Protein AF-A0A661LF59-F1 (afdb_monomer)

Nearest PDB structures (foldseek):
  1x5z-assembly1_A  TM=8.195E-01  e=8.173E-07  Homo sapiens
  4q6v-assembly1_A  TM=7.530E-01  e=2.837E-06  Salmonella enterica subsp. enterica serovar Typhimurium str. LT2
  4pbx-assembly1_A  TM=5.725E-01  e=3.389E-06  Homo sapiens
  7zlv-assembly1_i  TM=5.498E-01  e=4.634E-04  Escherichia phage T5
  7zn4-assembly1_g  TM=5.636E-01  e=1.196E-03  Escherichia phage T5

pLDDT: mean 83.45, std 16.85, range [33.5, 98.06]

Solvent-accessible surface area (backbone atoms only — not comparable to full-atom values): 18252 Å² total; per-residue (Å²): 138,86,88,82,87,86,81,86,86,82,80,87,78,79,76,80,69,79,78,79,68,78,71,79,78,77,77,75,57,44,36,29,40,74,44,71,25,44,60,74,41,78,77,16,62,67,48,20,58,52,52,35,54,52,36,48,64,55,44,62,73,37,90,59,46,40,69,55,56,65,70,59,50,52,52,53,25,66,77,65,82,51,78,92,61,78,49,67,70,57,47,33,54,55,26,60,77,70,70,30,48,30,40,36,35,31,37,29,34,42,60,88,58,37,37,41,37,39,40,34,31,34,34,33,92,74,74,40,74,78,40,74,51,76,48,74,22,68,44,73,82,42,34,62,56,48,43,55,53,50,34,51,53,48,53,49,52,47,52,71,52,52,83,56,61,70,68,70,64,74,68,75,78,66,39,51,28,43,34,79,73,47,73,47,61,33,34,35,29,38,38,37,39,44,39,84,43,96,65,58,78,65,56,24,35,38,36,28,41,17,77,38,93,92,40,77,68,42,78,78,48,74,40,71,59,62,54,49,73,50,67,85,44,61,67,67,39,58,37,24,36,35,35,23,25,24,34,90,85,68,51,63,26,57,68,24,75,77,45,79,45,49,23,37,92,54,77,57,72,63,45,78,74,47,77,45,84,53,94,97,45,69,53,73,43,67,44,62,46,61,83,72,74,85,62,93,54,82,82,86,78,85,89,88,85,88,82,82,89,130

Secondary structure (DSSP, 8-state):
---------------------------PPEEEEEPPPEE-SGGGTTHHHHHHHHHHHHHTT-TTEEE--HHHHHHHHHHTT----S-HHHHHHHHHHTT-SEEEEEEEEEETTEEEEEEEEEETTTTEEEEEEEEEEEHHHHHHHHHHHHHHHHHHHHHHHSS-----------PPPPEEEEEEE-SSEEEEEEE--SSSPPSEEEEEEESSSS---EEEEEESSSEEEEESPPTT-EEEEEEEEE-TT-PBPPPPPPEEEE----PPPPEEEEEEEETTEEEEEEE-SSSS---SS-------------

Radius of gyration: 36.1 Å; Cα contacts (8 Å, |Δi|>4): 528; chains: 1; bounding box: 77×116×84 Å

Structure (mmCIF, N/CA/C/O backbone):
data_AF-A0A661LF59-F1
#
_entry.id   AF-A0A661LF59-F1
#
loop_
_atom_site.group_PDB
_atom_site.id
_atom_site.type_symbol
_atom_site.label_atom_id
_atom_site.label_alt_id
_atom_site.label_comp_id
_atom_site.label_asym_id
_atom_site.label_entity_id
_atom_site.label_seq_id
_atom_site.pdbx_PDB_ins_code
_atom_site.Cartn_x
_atom_site.Cartn_y
_atom_site.Cartn_z
_atom_site.occupancy
_atom_site.B_iso_or_equiv
_atom_site.auth_seq_id
_atom_site.auth_comp_id
_atom_site.auth_asym_id
_atom_site.auth_atom_id
_atom_site.pdbx_PDB_model_num
ATOM 1 N N . MET A 1 1 ? -3.470 94.747 -0.785 1.00 42.41 1 MET A N 1
ATOM 2 C CA . MET A 1 1 ? -4.948 94.787 -0.692 1.00 42.41 1 MET A CA 1
ATOM 3 C C . MET A 1 1 ? -5.528 94.139 -1.946 1.00 42.41 1 MET A C 1
ATOM 5 O O . MET A 1 1 ? -4.993 94.389 -3.015 1.00 42.41 1 MET A O 1
ATOM 9 N N . LYS A 1 2 ? -6.595 93.342 -1.785 1.00 40.50 2 LYS A N 1
ATOM 10 C CA . LYS A 1 2 ? -7.317 92.481 -2.755 1.00 40.50 2 LYS A CA 1
ATOM 11 C C . LYS A 1 2 ? -6.853 91.022 -2.901 1.00 40.50 2 LYS A C 1
ATOM 13 O O . LYS A 1 2 ? -6.024 90.649 -3.718 1.00 40.50 2 LYS A O 1
ATOM 18 N N . ILE A 1 3 ? -7.533 90.236 -2.073 1.00 44.03 3 ILE A N 1
ATOM 19 C CA . ILE A 1 3 ? -7.881 88.817 -2.148 1.00 44.03 3 ILE A CA 1
ATOM 20 C C . ILE A 1 3 ? -8.514 88.466 -3.505 1.00 44.03 3 ILE A C 1
ATOM 22 O O . ILE A 1 3 ? -9.387 89.197 -3.973 1.00 44.03 3 ILE A O 1
ATOM 26 N N . LYS A 1 4 ? -8.178 87.291 -4.051 1.00 47.66 4 LYS A N 1
ATOM 27 C CA . LYS A 1 4 ? -9.144 86.413 -4.732 1.00 47.66 4 LYS A CA 1
ATOM 28 C C . LYS A 1 4 ? -8.830 84.953 -4.402 1.00 47.66 4 LYS A C 1
ATOM 30 O O . LYS A 1 4 ? -7.843 84.391 -4.858 1.00 47.66 4 LYS A O 1
ATOM 35 N N . SER A 1 5 ? -9.696 84.383 -3.572 1.00 48.97 5 SER A N 1
ATOM 36 C CA . SER A 1 5 ? -9.916 82.950 -3.400 1.00 48.97 5 SER A CA 1
ATOM 37 C C . SER A 1 5 ? -10.481 82.329 -4.677 1.00 48.97 5 SER A C 1
ATOM 39 O O . SER A 1 5 ? -11.258 83.000 -5.353 1.00 48.97 5 SER A O 1
ATOM 41 N N . ILE A 1 6 ? -10.207 81.045 -4.918 1.00 51.66 6 ILE A N 1
ATOM 42 C CA . ILE A 1 6 ? -11.177 80.026 -5.371 1.00 51.66 6 ILE A CA 1
ATOM 43 C C . ILE A 1 6 ? -10.564 78.629 -5.122 1.00 51.66 6 ILE A C 1
ATOM 45 O O . ILE A 1 6 ? -9.339 78.511 -5.078 1.00 51.66 6 ILE A O 1
ATOM 49 N N . PRO A 1 7 ? -11.393 77.602 -4.860 1.00 51.47 7 PRO A N 1
ATOM 50 C CA . PRO A 1 7 ? -11.090 76.554 -3.897 1.00 51.47 7 PRO A CA 1
ATOM 51 C C . PRO A 1 7 ? -10.989 75.134 -4.493 1.00 51.47 7 PRO A C 1
ATOM 53 O O . PRO A 1 7 ? -11.414 74.878 -5.609 1.00 51.47 7 PRO A O 1
ATOM 56 N N . TYR A 1 8 ? -10.439 74.233 -3.673 1.00 43.19 8 TYR A N 1
ATOM 57 C CA . TYR A 1 8 ? -10.837 72.839 -3.425 1.00 43.19 8 TYR A CA 1
ATOM 58 C C . TYR A 1 8 ? -11.192 71.861 -4.573 1.00 43.19 8 TYR A C 1
ATOM 60 O O . TYR A 1 8 ? -12.097 72.069 -5.369 1.00 43.19 8 TYR A O 1
ATOM 68 N N . PHE A 1 9 ? -10.594 70.668 -4.426 1.00 49.00 9 PHE A N 1
ATOM 69 C CA . PHE A 1 9 ? -11.060 69.344 -4.867 1.00 49.00 9 PHE A CA 1
ATOM 70 C C . PHE A 1 9 ? -10.933 69.010 -6.358 1.00 49.00 9 PHE A C 1
ATOM 72 O O . PHE A 1 9 ? -11.862 69.185 -7.134 1.00 49.00 9 PHE A O 1
ATOM 79 N N . PHE A 1 10 ? -9.861 68.292 -6.701 1.00 41.91 10 PHE A N 1
ATOM 80 C CA . PHE A 1 10 ? -10.041 67.081 -7.498 1.00 41.91 10 PHE A CA 1
ATOM 81 C C . PHE A 1 10 ? -9.376 65.907 -6.790 1.00 41.91 10 PHE A C 1
ATOM 83 O O . PHE A 1 10 ? -8.184 65.903 -6.489 1.00 41.91 10 PHE A O 1
ATOM 90 N N . TRP A 1 11 ? -10.233 64.958 -6.437 1.00 44.31 11 TRP A N 1
ATOM 91 C CA . TRP A 1 11 ? -9.930 63.717 -5.758 1.00 44.31 11 TRP A CA 1
ATOM 92 C C . TRP A 1 11 ? -8.841 62.921 -6.473 1.00 44.31 11 TRP A C 1
ATOM 94 O O . TRP A 1 11 ? -8.845 62.762 -7.694 1.00 44.31 11 TRP A O 1
ATOM 104 N N . ALA A 1 12 ? -7.958 62.358 -5.657 1.00 48.72 12 ALA A N 1
ATOM 105 C CA . ALA A 1 12 ? -7.054 61.298 -6.032 1.00 48.72 12 ALA A CA 1
ATOM 106 C C . ALA A 1 12 ? -7.838 60.108 -6.605 1.00 48.72 12 ALA A C 1
ATOM 108 O O . ALA A 1 12 ? -8.647 59.495 -5.913 1.00 48.72 12 ALA A O 1
ATOM 109 N N . LEU A 1 13 ? -7.527 59.726 -7.840 1.00 48.47 13 LEU A N 1
ATOM 110 C CA . LEU A 1 13 ? -7.679 58.344 -8.277 1.00 48.47 13 LEU A CA 1
ATOM 111 C C . LEU A 1 13 ? -6.323 57.876 -8.801 1.00 48.47 13 LEU A C 1
ATOM 113 O O . LEU A 1 13 ? -6.082 57.747 -9.998 1.00 48.47 13 LEU A O 1
ATOM 117 N N . LEU A 1 14 ? -5.396 57.674 -7.864 1.00 46.16 14 LEU A N 1
ATOM 118 C CA . LEU A 1 14 ? -4.182 56.925 -8.140 1.00 46.16 14 LEU A CA 1
ATOM 119 C C . LEU A 1 14 ? -4.620 55.465 -8.299 1.00 46.16 14 LEU A C 1
ATOM 121 O O . LEU A 1 14 ? -4.776 54.739 -7.318 1.00 46.16 14 LEU A O 1
ATOM 125 N N . CYS A 1 15 ? -4.900 55.055 -9.536 1.00 42.47 15 CYS A N 1
ATOM 126 C CA . CYS A 1 15 ? -5.034 53.649 -9.883 1.00 42.47 15 CYS A CA 1
ATOM 127 C C . CYS A 1 15 ? -3.730 52.952 -9.493 1.00 42.47 15 CYS A C 1
ATOM 129 O O . CYS A 1 15 ? -2.738 53.004 -10.220 1.00 42.47 15 CYS A O 1
ATOM 131 N N . ILE A 1 16 ? -3.732 52.295 -8.335 1.00 46.50 16 ILE A N 1
ATOM 132 C CA . ILE A 1 16 ? -2.750 51.275 -7.992 1.00 46.50 16 ILE A CA 1
ATOM 133 C C . ILE A 1 16 ? -3.028 50.125 -8.955 1.00 46.50 16 ILE A C 1
ATOM 135 O O . ILE A 1 16 ? -3.814 49.226 -8.669 1.00 46.50 16 ILE A O 1
ATOM 139 N N . ILE A 1 17 ? -2.428 50.182 -10.141 1.00 47.66 17 ILE A N 1
ATOM 140 C CA . ILE A 1 17 ? -2.247 48.992 -10.959 1.00 47.66 17 ILE A CA 1
ATOM 141 C C . ILE A 1 17 ? -1.253 48.152 -10.158 1.00 47.66 17 ILE A C 1
ATOM 143 O O . ILE A 1 17 ? -0.109 48.588 -9.994 1.00 47.66 17 ILE A O 1
ATOM 147 N N . PRO A 1 18 ? -1.626 46.981 -9.615 1.00 43.50 18 PRO A N 1
ATOM 148 C CA . PRO A 1 18 ? -0.609 46.083 -9.123 1.00 43.50 18 PRO A CA 1
ATOM 149 C C . PRO A 1 18 ? 0.189 45.684 -10.360 1.00 43.50 18 PRO A C 1
ATOM 151 O O . PRO A 1 18 ? -0.320 44.994 -11.244 1.00 43.50 18 PRO A O 1
ATOM 154 N N . ALA A 1 19 ? 1.424 46.176 -10.453 1.00 45.62 19 ALA A N 1
ATOM 155 C CA . ALA A 1 19 ? 2.397 45.646 -11.381 1.00 45.62 19 ALA A CA 1
ATOM 156 C C . ALA A 1 19 ? 2.505 44.149 -11.074 1.00 45.62 19 ALA A C 1
ATOM 158 O O . ALA A 1 19 ? 3.161 43.731 -10.118 1.00 45.62 19 ALA A O 1
ATOM 159 N N . LEU A 1 20 ? 1.793 43.343 -11.864 1.00 48.75 20 LEU A N 1
ATOM 160 C CA . LEU A 1 20 ? 2.029 41.923 -12.044 1.00 48.75 20 LEU A CA 1
ATOM 161 C C . LEU A 1 20 ? 3.426 41.813 -12.652 1.00 48.75 20 LEU A C 1
ATOM 163 O O . LEU A 1 20 ? 3.586 41.592 -13.847 1.00 48.75 20 LEU A O 1
ATOM 167 N N . TYR A 1 21 ? 4.454 42.009 -11.829 1.00 45.31 21 TYR A N 1
ATOM 168 C CA . TYR A 1 21 ? 5.768 41.488 -12.133 1.00 45.31 21 TYR A CA 1
ATOM 169 C C . TYR A 1 21 ? 5.561 39.984 -12.308 1.00 45.31 21 TYR A C 1
ATOM 171 O O . TYR A 1 21 ? 5.139 39.325 -11.346 1.00 45.31 21 TYR A O 1
ATOM 179 N N . PRO A 1 22 ? 5.790 39.409 -13.500 1.00 47.22 22 PRO A N 1
ATOM 180 C CA . PRO A 1 22 ? 5.846 37.968 -13.593 1.00 47.22 22 PRO A CA 1
ATOM 181 C C . PRO A 1 22 ? 6.984 37.548 -12.665 1.00 47.22 22 PRO A C 1
ATOM 183 O O . PRO A 1 22 ? 8.149 37.860 -12.914 1.00 47.22 22 PRO A O 1
ATOM 186 N N . ARG A 1 23 ? 6.647 36.882 -11.551 1.00 36.56 23 ARG A N 1
ATOM 187 C CA . ARG A 1 23 ? 7.646 36.155 -10.764 1.00 36.56 23 ARG A CA 1
ATOM 188 C C . ARG A 1 23 ? 8.437 35.321 -11.770 1.00 36.56 23 ARG A C 1
ATOM 190 O O . ARG A 1 23 ? 7.788 34.624 -12.557 1.00 36.56 23 ARG A O 1
ATOM 197 N N . PRO A 1 24 ? 9.779 35.382 -11.783 1.00 37.62 24 PRO A N 1
ATOM 198 C CA . PRO A 1 24 ? 10.551 34.549 -12.684 1.00 37.62 24 PRO A CA 1
ATOM 199 C C . PRO A 1 24 ? 10.111 33.111 -12.434 1.00 37.62 24 PRO A C 1
ATOM 201 O O . PRO A 1 24 ? 10.213 32.608 -11.313 1.00 37.62 24 PRO A O 1
ATOM 204 N N . ALA A 1 25 ? 9.524 32.482 -13.452 1.00 41.16 25 ALA A N 1
ATOM 205 C CA . ALA A 1 25 ? 9.185 31.078 -13.391 1.00 41.16 25 ALA A CA 1
ATOM 206 C C . ALA A 1 25 ? 10.508 30.347 -13.174 1.00 41.16 25 ALA A C 1
ATOM 208 O O . ALA A 1 25 ? 11.309 30.237 -14.098 1.00 41.16 25 ALA A O 1
ATOM 209 N N . HIS A 1 26 ? 10.786 29.915 -11.943 1.00 43.84 26 HIS A N 1
ATOM 210 C CA . HIS A 1 26 ? 11.897 29.015 -11.699 1.00 43.84 26 HIS A CA 1
ATOM 211 C C . HIS A 1 26 ? 11.631 27.774 -12.544 1.00 43.84 26 HIS A C 1
ATOM 213 O O . HIS A 1 26 ? 10.721 26.990 -12.265 1.00 43.84 26 HIS A O 1
ATOM 219 N N . THR A 1 27 ? 12.379 27.644 -13.636 1.00 54.72 27 THR A N 1
ATOM 220 C CA . THR A 1 27 ? 12.394 26.448 -14.461 1.00 54.72 27 THR A CA 1
ATOM 221 C C . THR A 1 27 ? 12.964 25.345 -13.591 1.00 54.72 27 THR A C 1
ATOM 223 O O . THR A 1 27 ? 14.174 25.247 -13.421 1.00 54.72 27 THR A O 1
ATOM 226 N N . TYR A 1 28 ? 12.084 24.568 -12.966 1.00 63.84 28 TYR A N 1
ATOM 227 C CA . TYR A 1 28 ? 12.481 23.413 -12.178 1.00 63.84 28 TYR A CA 1
ATOM 228 C C . TYR A 1 28 ? 13.278 22.459 -13.076 1.00 63.84 28 TYR A C 1
ATOM 230 O O . TYR A 1 28 ? 12.758 21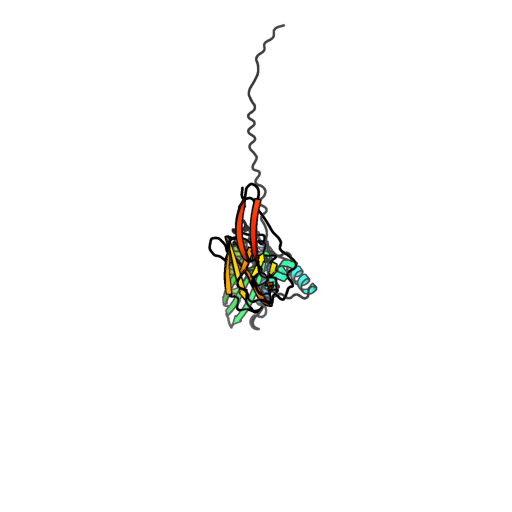.949 -14.074 1.00 63.84 28 TYR A O 1
ATOM 238 N N . THR A 1 29 ? 14.542 22.247 -12.728 1.00 77.94 29 THR A N 1
ATOM 239 C CA . THR A 1 29 ? 15.434 21.275 -13.355 1.00 77.94 29 THR A CA 1
ATOM 240 C C . THR A 1 29 ? 15.401 19.998 -12.526 1.00 77.94 29 THR A C 1
ATOM 242 O O . THR A 1 29 ? 15.627 20.032 -11.319 1.00 77.94 29 THR A O 1
ATOM 245 N N . ALA A 1 30 ? 15.080 18.861 -13.147 1.00 83.12 30 ALA A N 1
ATOM 246 C CA . ALA A 1 30 ? 15.103 17.589 -12.423 1.00 83.12 30 ALA A CA 1
ATOM 247 C C . ALA A 1 30 ? 16.516 17.016 -12.380 1.00 83.12 30 ALA A C 1
ATOM 249 O O . ALA A 1 30 ? 17.142 16.869 -13.433 1.00 83.12 30 ALA A O 1
ATOM 250 N N . LYS A 1 31 ? 16.959 16.614 -11.188 1.00 91.00 31 LYS A N 1
ATOM 251 C CA . LYS A 1 31 ? 18.222 15.907 -10.961 1.00 91.00 31 LYS A CA 1
ATOM 252 C C . LYS A 1 31 ? 18.093 14.445 -11.355 1.00 91.00 31 LYS A C 1
ATOM 254 O O . LYS A 1 31 ? 17.288 13.704 -10.785 1.00 91.00 31 LYS A O 1
ATOM 259 N N . ILE A 1 32 ? 18.871 14.016 -12.341 1.00 93.19 32 ILE A N 1
ATOM 260 C CA . ILE A 1 32 ? 18.738 12.696 -12.959 1.00 93.19 32 ILE A CA 1
ATOM 261 C C . ILE A 1 32 ? 20.088 12.010 -13.055 1.00 93.19 32 ILE A C 1
ATOM 263 O O . ILE A 1 32 ? 21.040 12.593 -13.555 1.00 93.19 32 ILE A O 1
ATOM 267 N N . ALA A 1 33 ? 20.150 10.732 -12.692 1.00 95.69 33 ALA A N 1
ATOM 268 C CA . ALA A 1 33 ? 21.291 9.884 -13.030 1.00 95.69 33 ALA A CA 1
ATOM 269 C C . ALA A 1 33 ? 20.922 8.851 -14.101 1.00 95.69 33 ALA A C 1
ATOM 271 O O . ALA A 1 33 ? 19.782 8.385 -14.180 1.00 95.69 33 ALA A O 1
ATOM 272 N N . VAL A 1 34 ? 21.905 8.463 -14.912 1.00 96.44 34 VAL A N 1
ATOM 273 C CA . VAL A 1 34 ? 21.793 7.347 -15.858 1.00 96.44 34 VAL A CA 1
ATOM 274 C C . VAL A 1 34 ? 22.734 6.250 -15.389 1.00 96.44 34 VAL A C 1
ATOM 276 O O . VAL A 1 34 ? 23.947 6.443 -15.361 1.00 96.44 34 VAL A O 1
ATOM 279 N N . PHE A 1 35 ? 22.174 5.105 -15.018 1.00 96.25 35 PHE A N 1
ATOM 280 C CA . PHE A 1 35 ? 22.958 3.942 -14.628 1.00 96.25 35 PHE A CA 1
ATOM 281 C C . PHE A 1 35 ? 23.608 3.276 -15.845 1.00 96.25 35 PHE A C 1
ATOM 283 O O . PHE A 1 35 ? 23.163 3.415 -16.992 1.00 96.25 35 PHE A O 1
ATOM 290 N N . ASN A 1 36 ? 24.669 2.519 -15.587 1.00 94.81 36 ASN A N 1
ATOM 291 C CA . ASN A 1 36 ? 25.273 1.655 -16.582 1.00 94.81 36 ASN A CA 1
ATOM 292 C C . ASN A 1 36 ? 24.256 0.594 -17.024 1.00 94.81 36 ASN A C 1
ATOM 294 O O . ASN A 1 36 ? 23.659 -0.087 -16.189 1.00 94.81 36 ASN A O 1
ATOM 298 N N . PHE A 1 37 ? 24.041 0.459 -18.333 1.00 95.50 37 PHE A N 1
ATOM 299 C CA . PHE A 1 37 ? 23.098 -0.526 -18.850 1.00 95.50 37 PHE A CA 1
ATOM 300 C C . PHE A 1 37 ? 23.656 -1.934 -18.625 1.00 95.50 37 PHE A C 1
ATOM 302 O O . PHE A 1 37 ? 24.725 -2.279 -19.132 1.00 95.50 37 PHE A O 1
ATOM 309 N N . ASN A 1 38 ? 22.924 -2.755 -17.868 1.00 94.94 38 ASN A N 1
ATOM 310 C CA . ASN A 1 38 ? 23.354 -4.105 -17.526 1.00 94.94 38 ASN A CA 1
ATOM 311 C C . ASN A 1 38 ? 23.399 -4.985 -18.783 1.00 94.94 38 ASN A C 1
ATOM 313 O O . ASN A 1 38 ? 22.417 -5.107 -19.519 1.00 94.94 38 ASN A O 1
ATOM 317 N N . VAL A 1 39 ? 24.539 -5.626 -19.005 1.00 95.94 39 VAL A N 1
ATOM 318 C CA . VAL A 1 39 ? 24.761 -6.551 -20.117 1.00 95.94 39 VAL A CA 1
ATOM 319 C C . VAL A 1 39 ? 24.188 -7.920 -19.745 1.00 95.94 39 VAL A C 1
ATOM 321 O O . VAL A 1 39 ? 24.548 -8.468 -18.708 1.00 95.94 39 VAL A O 1
ATOM 324 N N . LEU A 1 40 ? 23.289 -8.464 -20.570 1.00 94.00 40 LEU A N 1
ATOM 325 C CA . LEU A 1 40 ? 22.636 -9.757 -20.308 1.00 94.00 40 LEU A CA 1
ATOM 326 C C . LEU A 1 40 ? 23.349 -10.950 -20.959 1.00 94.00 40 LEU A C 1
ATOM 328 O O . LEU A 1 40 ? 23.085 -12.085 -20.577 1.00 94.00 40 LEU A O 1
ATOM 332 N N . ASN A 1 41 ? 24.216 -10.718 -21.947 1.00 94.88 41 ASN A N 1
ATOM 333 C CA . ASN A 1 41 ? 24.988 -11.766 -22.614 1.00 94.88 41 ASN A CA 1
ATOM 334 C C . ASN A 1 41 ? 26.352 -11.258 -23.103 1.00 94.88 41 ASN A C 1
ATOM 336 O O . ASN A 1 41 ? 26.542 -10.059 -23.301 1.00 94.88 41 ASN A O 1
ATOM 340 N N . LEU A 1 42 ? 27.302 -12.177 -23.303 1.00 93.56 42 LEU A N 1
ATOM 341 C CA . LEU A 1 42 ? 28.693 -11.852 -23.649 1.00 93.56 42 LEU A CA 1
ATOM 342 C C . LEU A 1 42 ? 28.816 -11.024 -24.935 1.00 93.56 42 LEU A C 1
ATOM 344 O O . LEU A 1 42 ? 29.620 -10.096 -24.980 1.00 93.56 42 LEU A O 1
ATOM 348 N N . ASP A 1 43 ? 27.959 -11.279 -25.924 1.00 93.56 43 ASP A N 1
ATOM 349 C CA . ASP A 1 43 ? 27.952 -10.558 -27.204 1.00 93.56 43 ASP A CA 1
ATOM 350 C C . ASP A 1 43 ? 27.590 -9.074 -27.055 1.00 93.56 43 ASP A C 1
ATOM 352 O O . ASP A 1 43 ? 27.932 -8.251 -27.903 1.00 93.56 43 ASP A O 1
ATOM 356 N N . ALA A 1 44 ? 26.899 -8.710 -25.971 1.00 94.19 44 ALA A N 1
ATOM 357 C CA . ALA A 1 44 ? 26.560 -7.330 -25.648 1.00 94.19 44 ALA A CA 1
ATOM 358 C C . ALA A 1 44 ? 27.627 -6.623 -24.786 1.00 94.19 44 ALA A C 1
ATOM 360 O O . ALA A 1 44 ? 27.401 -5.498 -24.323 1.00 94.19 44 ALA A O 1
ATOM 361 N N . ARG A 1 45 ? 28.801 -7.233 -24.566 1.00 93.56 45 ARG A N 1
ATOM 362 C CA . ARG A 1 45 ? 29.922 -6.590 -23.864 1.00 93.56 45 ARG A CA 1
ATOM 363 C C . ARG A 1 45 ? 30.327 -5.298 -24.588 1.00 93.56 45 ARG A C 1
ATOM 365 O O . ARG A 1 45 ? 30.330 -5.222 -25.809 1.00 93.56 45 ARG A O 1
ATOM 372 N N . GLY A 1 46 ? 30.615 -4.248 -23.822 1.00 91.44 46 GLY A N 1
ATOM 373 C CA . GLY A 1 46 ? 30.918 -2.911 -24.351 1.00 91.44 46 GLY A CA 1
ATOM 374 C C . GLY A 1 46 ? 29.679 -2.077 -24.703 1.00 91.44 46 GLY A C 1
ATOM 375 O O . GLY A 1 46 ? 29.673 -0.873 -24.445 1.00 91.44 46 GLY A O 1
ATOM 376 N N . TYR A 1 47 ? 28.585 -2.693 -25.168 1.00 94.81 47 TYR A N 1
ATOM 377 C CA . TYR A 1 47 ? 27.365 -1.955 -25.519 1.00 94.81 47 TYR A CA 1
ATOM 378 C C . TYR A 1 47 ? 26.720 -1.251 -24.329 1.00 94.81 47 TYR A C 1
ATOM 380 O O . TYR A 1 47 ? 26.198 -0.155 -24.511 1.00 94.81 47 TYR A O 1
ATOM 388 N N . GLY A 1 48 ? 26.785 -1.826 -23.123 1.00 94.38 48 GLY A N 1
ATOM 389 C CA . GLY A 1 48 ? 26.255 -1.185 -21.913 1.00 94.38 48 GLY A CA 1
ATOM 390 C C . GLY A 1 48 ? 26.825 0.224 -21.712 1.00 94.38 48 GLY A C 1
ATOM 391 O O . GLY A 1 48 ? 26.078 1.201 -21.668 1.00 94.38 48 GLY A O 1
ATOM 392 N N . ALA A 1 49 ? 28.156 0.345 -21.733 1.00 93.75 49 ALA A N 1
ATOM 393 C CA . ALA A 1 49 ? 28.846 1.625 -21.595 1.00 93.75 49 ALA A CA 1
ATOM 394 C C . ALA A 1 49 ? 28.580 2.562 -22.785 1.00 93.75 49 ALA A C 1
ATOM 396 O O . ALA A 1 49 ? 28.321 3.750 -22.582 1.00 93.75 49 ALA A O 1
ATOM 397 N N . THR A 1 50 ? 28.597 2.036 -24.015 1.00 95.38 50 THR A N 1
ATOM 398 C CA . THR A 1 50 ? 28.307 2.811 -25.232 1.00 95.38 50 THR A CA 1
ATOM 399 C C . THR A 1 50 ? 26.908 3.418 -25.191 1.00 95.38 50 THR A C 1
ATOM 401 O O . THR A 1 50 ? 26.747 4.610 -25.462 1.00 95.38 50 THR A O 1
ATOM 404 N N . ILE A 1 51 ? 25.897 2.632 -24.812 1.00 96.56 51 ILE A N 1
ATOM 405 C CA . ILE A 1 51 ? 24.506 3.079 -24.692 1.00 96.56 51 ILE A CA 1
ATOM 406 C C . ILE A 1 51 ? 24.385 4.126 -23.591 1.00 96.56 51 ILE A C 1
ATOM 408 O O . ILE A 1 51 ? 23.851 5.200 -23.857 1.00 96.56 51 ILE A O 1
ATOM 412 N N . THR A 1 52 ? 24.916 3.856 -22.394 1.00 95.88 52 THR A N 1
ATOM 413 C CA . THR A 1 52 ? 24.873 4.795 -21.265 1.00 95.88 52 THR A CA 1
ATOM 414 C C . THR A 1 52 ? 25.504 6.137 -21.626 1.00 95.88 52 THR A C 1
ATOM 416 O O . THR A 1 52 ? 24.857 7.170 -21.477 1.00 95.88 52 THR A O 1
ATOM 419 N N . ASN A 1 53 ? 26.723 6.142 -22.171 1.00 95.25 53 ASN A N 1
ATOM 420 C CA . ASN A 1 53 ? 27.429 7.374 -22.535 1.00 95.25 53 ASN A CA 1
ATOM 421 C C . ASN A 1 53 ? 26.709 8.141 -23.647 1.00 95.25 53 ASN A C 1
ATOM 423 O O . ASN A 1 53 ? 26.522 9.353 -23.561 1.00 95.25 53 ASN A O 1
ATOM 427 N N . THR A 1 54 ? 26.259 7.433 -24.683 1.00 95.88 54 THR A N 1
ATOM 428 C CA . THR A 1 54 ? 25.525 8.052 -25.793 1.00 95.88 54 THR A CA 1
ATOM 429 C C . THR A 1 54 ? 24.206 8.653 -25.311 1.00 95.88 54 THR A C 1
ATOM 431 O O . THR A 1 54 ? 23.832 9.749 -25.729 1.00 95.88 54 THR A O 1
ATOM 434 N N . LEU A 1 55 ? 23.509 7.961 -24.408 1.00 95.81 55 LEU A N 1
ATOM 435 C CA . LEU A 1 55 ? 22.256 8.426 -23.833 1.00 95.81 55 LEU A CA 1
ATOM 436 C C . LEU A 1 55 ? 22.466 9.659 -22.947 1.00 95.81 55 LEU A C 1
ATOM 438 O O . LEU A 1 55 ? 21.737 10.634 -23.116 1.00 95.81 55 LEU A O 1
ATOM 442 N N . ILE A 1 56 ? 23.482 9.653 -22.076 1.00 94.62 56 ILE A N 1
ATOM 443 C CA . ILE A 1 56 ? 23.885 10.819 -21.272 1.00 94.62 56 ILE A CA 1
ATOM 444 C C . ILE A 1 56 ? 24.141 12.023 -22.184 1.00 94.62 56 ILE A C 1
ATOM 446 O O . ILE A 1 56 ? 23.527 13.070 -21.990 1.00 94.62 56 ILE A O 1
ATOM 450 N N . ASN A 1 57 ? 24.942 11.850 -23.240 1.00 94.50 57 ASN A N 1
ATOM 451 C CA . ASN A 1 57 ? 25.275 12.921 -24.184 1.00 94.50 57 ASN A CA 1
ATOM 452 C C . ASN A 1 57 ? 24.041 13.518 -24.881 1.00 94.50 57 ASN A C 1
ATOM 454 O O . ASN A 1 57 ? 24.018 14.708 -25.199 1.00 94.50 57 ASN A O 1
ATOM 458 N N . PHE A 1 58 ? 23.012 12.713 -25.163 1.00 94.56 58 PHE A N 1
ATOM 459 C CA . PHE A 1 58 ? 21.765 13.226 -25.732 1.00 94.56 58 PHE A CA 1
ATOM 460 C C . PHE A 1 58 ? 20.858 13.882 -24.687 1.00 94.56 58 PHE A C 1
ATOM 462 O O . PHE A 1 58 ? 20.207 14.878 -25.001 1.00 94.56 58 PHE A O 1
ATOM 469 N N . LEU A 1 59 ? 20.804 13.350 -23.465 1.00 92.12 59 LEU A N 1
ATOM 470 C CA . LEU A 1 59 ? 19.974 13.898 -22.390 1.00 92.12 59 LEU A CA 1
ATOM 471 C C . LEU A 1 59 ? 20.522 15.229 -21.860 1.00 92.12 59 LEU A C 1
ATOM 473 O O . LEU A 1 59 ? 19.731 16.142 -21.650 1.00 92.12 59 LEU A O 1
ATOM 477 N N . GLN A 1 60 ? 21.847 15.383 -21.755 1.00 90.88 60 GLN A N 1
ATOM 478 C CA . GLN A 1 60 ? 22.517 16.628 -21.340 1.00 90.88 60 GLN A CA 1
ATOM 479 C C . GLN A 1 60 ? 22.183 17.830 -22.233 1.00 90.88 60 GLN A C 1
ATOM 481 O O . GLN A 1 60 ? 22.205 18.968 -21.782 1.00 90.88 60 GLN A O 1
ATOM 486 N N . LYS A 1 61 ? 21.816 17.596 -23.499 1.00 88.81 61 LYS A N 1
ATOM 487 C CA . LYS A 1 61 ? 21.382 18.659 -24.422 1.00 88.81 61 LYS A CA 1
ATOM 488 C C . LYS A 1 61 ? 19.973 19.186 -24.121 1.00 88.81 61 LYS A C 1
ATOM 490 O O . LYS A 1 61 ? 19.510 20.109 -24.784 1.00 88.81 61 LYS A O 1
ATOM 495 N N . THR A 1 62 ? 19.259 18.587 -23.167 1.00 82.75 62 THR A N 1
ATOM 496 C CA . THR A 1 62 ? 17.905 18.990 -22.781 1.00 82.75 62 THR A CA 1
ATOM 497 C C . THR A 1 62 ? 17.971 19.938 -21.581 1.00 82.75 62 THR A C 1
ATOM 499 O O . THR A 1 62 ? 18.207 19.493 -20.467 1.00 82.75 62 THR A O 1
ATOM 502 N N . SER A 1 63 ? 17.670 21.224 -21.783 1.00 69.44 63 SER A N 1
ATOM 503 C CA . SER A 1 63 ? 17.772 22.286 -20.758 1.00 69.44 63 SER A CA 1
ATOM 504 C C . SER A 1 63 ? 16.945 22.080 -19.480 1.00 69.44 63 SER A C 1
ATOM 506 O O . SER A 1 63 ? 17.195 22.732 -18.475 1.00 69.44 63 SER A O 1
ATOM 508 N N . SER A 1 64 ? 15.952 21.187 -19.495 1.00 76.81 64 SER A N 1
ATOM 509 C CA . SER A 1 64 ? 15.107 20.881 -18.333 1.00 76.81 64 SER A CA 1
ATOM 510 C C . SER A 1 64 ? 15.685 19.806 -17.400 1.00 76.81 64 SER A C 1
ATOM 512 O O . SER A 1 64 ? 15.019 19.438 -16.432 1.00 76.81 64 SER A O 1
ATOM 514 N N . LEU A 1 65 ? 16.850 19.233 -17.724 1.00 85.19 65 LEU A N 1
ATOM 515 C CA . LEU A 1 65 ? 17.445 18.101 -17.010 1.00 85.19 65 LEU A CA 1
ATOM 516 C C . LEU A 1 65 ? 18.805 18.495 -16.426 1.00 85.19 65 LEU A C 1
ATOM 518 O O . LEU A 1 65 ? 19.669 18.974 -17.154 1.00 85.19 65 LEU A O 1
ATOM 522 N N . ASP A 1 66 ? 18.999 18.228 -15.140 1.00 90.38 66 ASP A N 1
ATOM 523 C CA . ASP A 1 66 ? 20.295 18.304 -14.470 1.00 90.38 66 ASP A CA 1
ATOM 524 C C . ASP A 1 66 ? 20.861 16.881 -14.358 1.00 90.38 66 ASP A C 1
ATOM 526 O O . ASP A 1 66 ? 20.354 16.054 -13.595 1.00 90.38 66 ASP A O 1
ATOM 530 N N . ILE A 1 67 ? 21.842 16.544 -15.200 1.00 91.94 67 ILE A N 1
ATOM 531 C CA . ILE A 1 67 ? 22.408 15.192 -15.245 1.00 91.94 67 ILE A CA 1
ATOM 532 C C . ILE A 1 67 ? 23.503 15.066 -14.189 1.00 91.94 67 ILE A C 1
ATOM 534 O O . ILE A 1 67 ? 24.569 15.667 -14.311 1.00 91.94 67 ILE A O 1
ATOM 538 N N . PHE A 1 68 ? 23.251 14.222 -13.192 1.00 92.88 68 PHE A N 1
ATOM 539 C CA . PHE A 1 68 ? 24.159 13.947 -12.091 1.00 92.88 68 PHE A CA 1
ATOM 540 C C . PHE A 1 68 ? 25.500 13.406 -12.590 1.00 92.88 68 PHE A C 1
ATOM 542 O O . PHE A 1 68 ? 25.559 12.561 -13.493 1.00 92.88 68 PHE A O 1
ATOM 549 N N . ASN A 1 69 ? 26.586 13.891 -11.991 1.00 91.62 69 ASN A N 1
ATOM 550 C CA . ASN A 1 69 ? 27.931 13.571 -12.434 1.00 91.62 69 ASN A CA 1
ATOM 551 C C . ASN A 1 69 ? 28.227 12.077 -12.236 1.00 91.62 69 ASN A C 1
ATOM 553 O O . ASN A 1 69 ? 28.076 11.517 -11.150 1.00 91.62 69 ASN A O 1
ATOM 557 N N . ARG A 1 70 ? 28.693 11.419 -13.301 1.00 89.44 70 ARG A N 1
ATOM 558 C CA . ARG A 1 70 ? 29.002 9.988 -13.267 1.00 89.44 70 ARG A CA 1
ATOM 559 C C . ARG A 1 70 ? 30.132 9.655 -12.292 1.00 89.44 70 ARG A C 1
ATOM 561 O O . ARG A 1 70 ? 30.042 8.648 -11.606 1.00 89.44 70 ARG A O 1
ATOM 568 N N . ARG A 1 71 ? 31.185 10.474 -12.219 1.00 89.50 71 ARG A N 1
ATOM 569 C CA . ARG A 1 71 ? 32.313 10.242 -11.302 1.00 89.50 71 ARG A CA 1
ATOM 570 C C . ARG A 1 71 ? 31.849 10.301 -9.847 1.00 89.50 71 ARG A C 1
ATOM 572 O O . ARG A 1 71 ? 32.242 9.452 -9.058 1.00 89.50 71 ARG A O 1
ATOM 579 N N . GLU A 1 72 ? 30.983 11.258 -9.525 1.00 90.94 72 GLU A N 1
ATOM 580 C CA . GLU A 1 72 ? 30.382 11.387 -8.192 1.00 90.94 72 GLU A CA 1
ATOM 581 C C . GLU A 1 72 ? 29.466 10.202 -7.866 1.00 90.94 72 GLU A C 1
ATOM 583 O O . GLU A 1 72 ? 29.530 9.673 -6.758 1.00 90.94 72 GLU A O 1
ATOM 588 N N . LEU A 1 73 ? 28.670 9.733 -8.837 1.00 91.25 73 LEU A N 1
ATOM 589 C CA . LEU A 1 73 ? 27.849 8.529 -8.681 1.00 91.25 73 LEU A CA 1
ATOM 590 C C . LEU A 1 73 ? 28.713 7.304 -8.354 1.00 91.25 73 LEU A C 1
ATOM 592 O O . LEU A 1 73 ? 28.436 6.622 -7.374 1.00 91.25 73 LEU A O 1
ATOM 596 N N . GLU A 1 74 ? 29.756 7.024 -9.140 1.00 92.00 74 GLU A N 1
ATOM 597 C CA . GLU A 1 74 ? 30.611 5.851 -8.901 1.00 92.00 74 GLU A CA 1
ATOM 598 C C . GLU A 1 74 ? 31.368 5.956 -7.565 1.00 92.00 74 GLU A C 1
ATOM 600 O O . GLU A 1 74 ? 31.455 4.969 -6.835 1.00 92.00 74 GLU A O 1
ATOM 605 N N . ALA A 1 75 ? 31.853 7.149 -7.195 1.00 87.94 75 ALA A N 1
ATOM 606 C CA . ALA A 1 75 ? 32.504 7.375 -5.903 1.00 87.94 75 ALA A CA 1
ATOM 607 C C . ALA A 1 75 ? 31.548 7.112 -4.728 1.00 87.94 75 ALA A C 1
ATOM 609 O O . ALA A 1 75 ? 31.903 6.412 -3.780 1.00 87.94 75 ALA A O 1
ATOM 610 N N . PHE A 1 76 ? 30.311 7.612 -4.811 1.00 89.25 76 PHE A N 1
ATOM 611 C CA . PHE A 1 76 ? 29.282 7.359 -3.804 1.00 89.25 76 PHE A CA 1
ATOM 612 C C . PHE A 1 76 ? 28.976 5.864 -3.658 1.00 89.25 76 PHE A C 1
ATOM 614 O O . PHE A 1 76 ? 28.870 5.362 -2.539 1.00 89.25 76 PHE A O 1
ATOM 621 N N . LEU A 1 77 ? 28.838 5.152 -4.777 1.00 88.56 77 LEU A N 1
ATOM 622 C CA . LEU A 1 77 ? 28.542 3.722 -4.772 1.00 88.56 77 LEU A CA 1
ATOM 623 C C . LEU A 1 77 ? 29.679 2.912 -4.146 1.00 88.56 77 LEU A C 1
ATOM 625 O O . LEU A 1 77 ? 29.411 2.067 -3.295 1.00 88.56 77 LEU A O 1
ATOM 629 N N . SER A 1 78 ? 30.929 3.231 -4.499 1.00 90.25 78 SER A N 1
ATOM 630 C CA . SER A 1 78 ? 32.119 2.586 -3.936 1.00 90.25 78 SER A CA 1
ATOM 631 C C . SER A 1 78 ? 32.259 2.812 -2.431 1.00 90.25 78 SER A C 1
ATOM 633 O O . SER A 1 78 ? 32.667 1.899 -1.728 1.00 90.25 78 SER A O 1
ATOM 635 N N . LEU A 1 79 ? 31.924 4.004 -1.926 1.00 86.00 79 LEU A N 1
ATOM 636 C CA . LEU A 1 79 ? 32.006 4.320 -0.494 1.00 86.00 79 LEU A CA 1
ATOM 637 C C . LEU A 1 79 ? 30.904 3.661 0.350 1.00 86.00 79 LEU A C 1
ATOM 639 O O . LEU A 1 79 ? 31.006 3.640 1.571 1.00 86.00 79 LEU A O 1
ATOM 643 N N . ASN A 1 80 ? 29.827 3.187 -0.280 1.00 82.62 80 ASN A N 1
ATOM 644 C CA . ASN A 1 80 ? 28.657 2.632 0.406 1.00 82.62 80 ASN A CA 1
ATOM 645 C C . ASN A 1 80 ? 28.444 1.135 0.114 1.00 82.62 80 ASN A C 1
ATOM 647 O O . ASN A 1 80 ? 27.378 0.618 0.445 1.00 82.62 80 ASN A O 1
ATOM 651 N N . ASP A 1 81 ? 29.400 0.468 -0.543 1.00 88.62 81 ASP A N 1
ATOM 652 C CA . ASP A 1 81 ? 29.295 -0.928 -0.998 1.00 88.62 81 ASP A CA 1
ATOM 653 C C . ASP A 1 81 ? 28.023 -1.208 -1.822 1.00 88.62 81 ASP A C 1
ATOM 655 O O . ASP A 1 81 ? 27.398 -2.269 -1.747 1.00 88.62 81 ASP A O 1
ATOM 659 N N . LEU A 1 82 ? 27.606 -0.226 -2.627 1.00 86.75 82 LEU A N 1
ATOM 660 C CA . LEU A 1 82 ? 26.419 -0.313 -3.475 1.00 86.75 82 LEU A CA 1
ATOM 661 C C . LEU A 1 82 ? 26.811 -0.606 -4.921 1.00 86.75 82 LEU A C 1
ATOM 663 O O . LEU A 1 82 ? 27.823 -0.134 -5.429 1.00 86.75 82 LEU A O 1
ATOM 667 N N . GLN A 1 83 ? 25.951 -1.338 -5.629 1.00 90.19 83 GLN A N 1
ATOM 668 C CA . GLN A 1 83 ? 26.132 -1.627 -7.050 1.00 90.19 83 GLN A CA 1
ATOM 669 C C . GLN A 1 83 ? 24.927 -1.174 -7.869 1.00 90.19 83 GLN A C 1
ATOM 671 O O . GLN A 1 83 ? 23.771 -1.293 -7.447 1.00 90.19 83 GLN A O 1
ATOM 676 N N . GLN A 1 84 ? 25.190 -0.685 -9.082 1.00 90.75 84 GLN A N 1
ATOM 677 C CA . GLN A 1 84 ? 24.137 -0.317 -10.025 1.00 90.75 84 GLN A CA 1
ATOM 678 C C . GLN A 1 84 ? 23.454 -1.574 -10.560 1.00 90.75 84 GLN A C 1
ATOM 680 O O . GLN A 1 84 ? 24.089 -2.479 -11.102 1.00 90.75 84 GLN A O 1
ATOM 685 N N . ASN A 1 85 ? 22.131 -1.622 -10.451 1.00 88.56 85 ASN A N 1
ATOM 686 C CA . ASN A 1 85 ? 21.331 -2.654 -11.091 1.00 88.56 85 ASN A CA 1
ATOM 687 C C . ASN A 1 85 ? 19.940 -2.124 -11.441 1.00 88.56 85 ASN A C 1
ATOM 689 O O . ASN A 1 85 ? 19.543 -1.019 -11.073 1.00 88.56 85 ASN A O 1
ATOM 693 N N . CYS A 1 86 ? 19.181 -2.953 -12.149 1.00 84.56 86 CYS A N 1
ATOM 694 C CA . CYS A 1 86 ? 17.816 -2.649 -12.538 1.00 84.56 86 CYS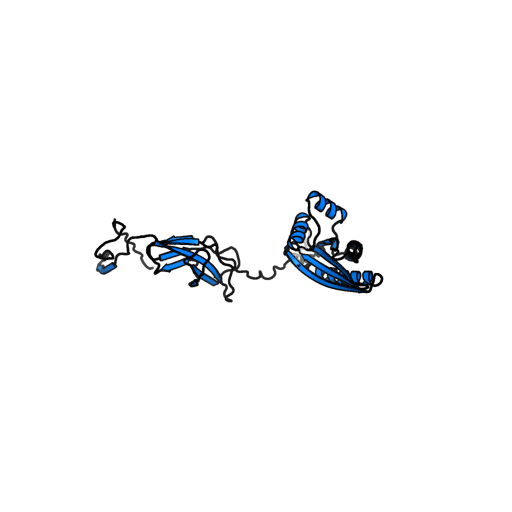 A CA 1
ATOM 695 C C . CYS A 1 86 ? 16.772 -3.043 -11.477 1.00 84.56 86 CYS A C 1
ATOM 697 O O . CYS A 1 86 ? 15.588 -3.043 -11.801 1.00 84.56 86 CYS A O 1
ATOM 699 N N . ASN A 1 87 ? 17.122 -3.384 -10.234 1.00 87.31 87 ASN A N 1
ATOM 700 C CA . ASN A 1 87 ? 16.107 -3.663 -9.214 1.00 87.31 87 ASN A CA 1
ATOM 701 C C . ASN A 1 87 ? 15.468 -2.345 -8.737 1.00 87.31 87 ASN A C 1
ATOM 703 O O . ASN A 1 87 ? 16.168 -1.391 -8.411 1.00 87.31 87 ASN A O 1
ATOM 707 N N . LEU A 1 88 ? 14.132 -2.273 -8.710 1.00 83.50 88 LEU A N 1
ATOM 708 C CA . LEU A 1 88 ? 13.406 -1.066 -8.306 1.00 83.50 88 LEU A CA 1
ATOM 709 C C . LEU A 1 88 ? 13.765 -0.614 -6.883 1.00 83.50 88 LEU A C 1
ATOM 711 O O . LEU A 1 88 ? 13.949 0.583 -6.671 1.00 83.50 88 LEU A O 1
ATOM 715 N N . SER A 1 89 ? 13.885 -1.544 -5.929 1.00 83.19 89 SER A N 1
ATOM 716 C CA . SER A 1 89 ? 14.207 -1.199 -4.539 1.00 83.19 89 SER A CA 1
ATOM 717 C C . SER A 1 89 ? 15.596 -0.572 -4.435 1.00 83.19 89 SER A C 1
ATOM 719 O O . SER A 1 89 ? 15.743 0.486 -3.833 1.00 83.19 89 SER A O 1
ATOM 721 N N . ASN A 1 90 ? 16.588 -1.166 -5.101 1.00 87.00 90 ASN A N 1
ATOM 722 C CA . ASN A 1 90 ? 17.959 -0.665 -5.125 1.00 87.00 90 ASN A CA 1
ATOM 723 C C . ASN A 1 90 ? 18.064 0.713 -5.799 1.00 87.00 90 ASN A C 1
ATOM 725 O O . ASN A 1 90 ? 18.653 1.631 -5.236 1.00 87.00 90 ASN A O 1
ATOM 729 N N . VAL A 1 91 ? 17.427 0.889 -6.964 1.00 90.12 91 VAL A N 1
ATOM 730 C CA . VAL A 1 91 ? 17.391 2.179 -7.676 1.00 90.12 91 VAL A CA 1
ATOM 731 C C . VAL A 1 91 ? 16.798 3.279 -6.789 1.00 90.12 91 VAL A C 1
ATOM 733 O O . VAL A 1 91 ? 17.358 4.367 -6.698 1.00 90.12 91 VAL A O 1
ATOM 736 N N . VAL A 1 92 ? 15.697 2.996 -6.088 1.00 86.31 92 VAL A N 1
ATOM 737 C CA . VAL A 1 92 ? 15.074 3.948 -5.155 1.00 86.31 92 VAL A CA 1
ATOM 738 C C . VAL A 1 92 ? 15.988 4.257 -3.966 1.00 86.31 92 VAL A C 1
ATOM 740 O O . VAL A 1 92 ? 16.078 5.414 -3.561 1.00 86.31 92 VAL A O 1
ATOM 743 N N . THR A 1 93 ? 16.673 3.260 -3.402 1.00 81.69 93 THR A N 1
ATOM 744 C CA . THR A 1 93 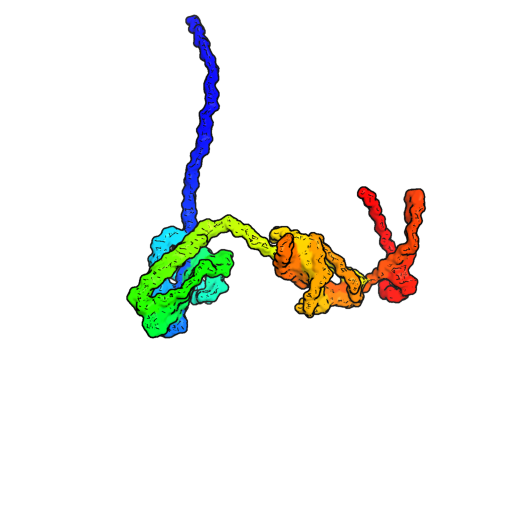? 17.612 3.460 -2.286 1.00 81.69 93 THR A CA 1
ATOM 745 C C . THR A 1 93 ? 18.770 4.371 -2.686 1.00 81.69 93 THR A C 1
ATOM 747 O O . THR A 1 93 ? 19.030 5.352 -1.989 1.00 81.69 93 THR A O 1
ATOM 750 N N . ILE A 1 94 ? 19.420 4.095 -3.822 1.00 84.06 94 ILE A N 1
ATOM 751 C CA . ILE A 1 94 ? 20.523 4.917 -4.342 1.00 84.06 94 ILE A CA 1
ATOM 752 C C . ILE A 1 94 ? 20.025 6.336 -4.644 1.00 84.06 94 ILE A C 1
ATOM 754 O O . ILE A 1 94 ? 20.632 7.311 -4.207 1.00 84.06 94 ILE A O 1
ATOM 758 N N . GLY A 1 95 ? 18.881 6.457 -5.326 1.0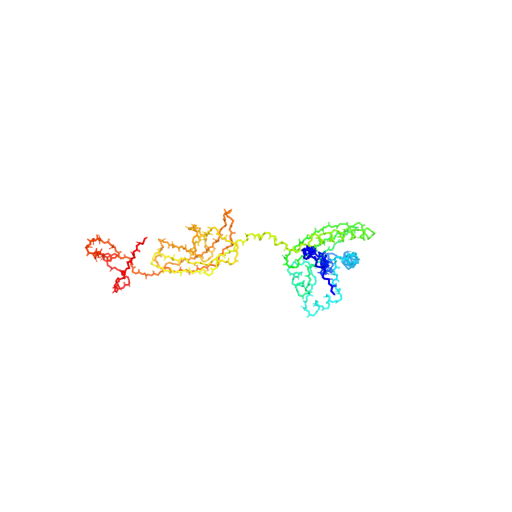0 88.00 95 GLY A N 1
ATOM 759 C CA . GLY A 1 95 ? 18.298 7.751 -5.679 1.00 88.00 95 GLY A CA 1
ATOM 760 C C . GLY A 1 95 ? 17.979 8.632 -4.475 1.00 88.00 95 GLY A C 1
ATOM 761 O O . GLY A 1 95 ? 18.295 9.817 -4.497 1.00 88.00 95 GLY A O 1
ATOM 762 N N . ASN A 1 96 ? 17.415 8.061 -3.404 1.00 85.19 96 ASN A N 1
ATOM 763 C CA . ASN A 1 96 ? 17.107 8.815 -2.186 1.00 85.19 96 ASN A CA 1
ATOM 764 C C . ASN A 1 96 ? 18.370 9.328 -1.487 1.00 85.19 96 ASN A C 1
ATOM 766 O O . ASN A 1 96 ? 18.381 10.462 -1.021 1.00 85.19 96 ASN A O 1
ATOM 770 N N . ARG A 1 97 ? 19.433 8.514 -1.418 1.00 81.56 97 ARG A N 1
ATOM 771 C CA . ARG A 1 97 ? 20.688 8.917 -0.762 1.00 81.56 97 ARG A CA 1
ATOM 772 C C . ARG A 1 97 ? 21.437 10.008 -1.528 1.00 81.56 97 ARG A C 1
ATOM 774 O O . ARG A 1 97 ? 22.087 10.837 -0.907 1.00 81.56 97 ARG A O 1
ATOM 781 N N . LEU A 1 98 ? 21.318 10.019 -2.855 1.00 84.88 98 LEU A N 1
ATOM 782 C CA . LEU A 1 98 ? 21.942 11.016 -3.732 1.00 84.88 98 LEU A CA 1
ATOM 783 C C . LEU A 1 98 ? 21.066 12.253 -3.991 1.00 84.88 98 LEU A C 1
ATOM 785 O O . LEU A 1 98 ? 21.493 13.164 -4.697 1.00 84.88 98 LEU A O 1
ATOM 789 N N . GLY A 1 99 ? 19.839 12.295 -3.461 1.00 84.12 99 GLY A N 1
ATOM 790 C CA . GLY A 1 99 ? 18.907 13.399 -3.710 1.00 84.12 99 GLY A CA 1
ATOM 791 C C . GLY A 1 99 ? 18.498 13.529 -5.183 1.00 84.12 99 GLY A C 1
ATOM 792 O O . GLY A 1 99 ? 18.332 14.642 -5.681 1.00 84.12 99 GLY A O 1
ATOM 793 N N . LEU A 1 100 ? 18.373 12.402 -5.890 1.00 88.50 100 LEU A N 1
ATOM 794 C CA . LEU A 1 100 ? 17.970 12.352 -7.295 1.00 88.50 100 LEU A CA 1
ATOM 795 C C . LEU A 1 100 ? 16.444 12.340 -7.423 1.00 88.50 100 LEU A C 1
ATOM 797 O O . LEU A 1 100 ? 15.756 11.603 -6.715 1.00 88.50 100 LEU A O 1
ATOM 801 N N . ASP A 1 101 ? 15.911 13.083 -8.390 1.00 88.75 101 ASP A N 1
ATOM 802 C CA . ASP A 1 101 ? 14.481 13.072 -8.707 1.00 88.75 101 ASP A CA 1
ATOM 803 C C . ASP A 1 101 ? 14.101 11.814 -9.494 1.00 88.75 101 ASP A C 1
ATOM 805 O O . ASP A 1 101 ? 13.044 11.205 -9.269 1.00 88.75 101 ASP A O 1
ATOM 809 N N . MET A 1 102 ? 14.963 11.415 -10.436 1.00 92.12 102 MET A N 1
ATOM 810 C CA . MET A 1 102 ? 14.742 10.250 -11.291 1.00 92.12 102 MET A CA 1
ATOM 811 C C . MET A 1 102 ? 16.045 9.520 -11.629 1.00 92.12 102 MET A C 1
ATOM 813 O O . MET A 1 102 ? 17.122 10.108 -11.670 1.00 92.12 102 MET A O 1
ATOM 817 N N . ILE A 1 103 ? 15.939 8.226 -11.926 1.00 95.06 103 ILE A N 1
ATOM 818 C CA . ILE A 1 103 ? 17.056 7.415 -12.424 1.00 95.06 103 ILE A CA 1
ATOM 819 C C . ILE A 1 103 ? 16.637 6.694 -13.699 1.00 95.06 103 ILE A C 1
ATOM 821 O O . ILE A 1 103 ? 15.593 6.037 -13.742 1.00 95.06 103 ILE A O 1
ATOM 825 N N . VAL A 1 104 ? 17.475 6.785 -14.727 1.00 96.56 104 VAL A N 1
ATOM 826 C CA . VAL A 1 104 ? 17.372 5.976 -15.942 1.00 96.56 104 VAL A CA 1
ATOM 827 C C . VAL A 1 104 ? 18.210 4.717 -15.753 1.00 96.56 104 VAL A C 1
ATOM 829 O O . VAL A 1 104 ? 19.402 4.802 -15.478 1.00 96.56 104 VAL A O 1
ATOM 832 N N . ALA A 1 105 ? 17.601 3.548 -15.909 1.00 95.88 105 ALA A N 1
ATOM 833 C CA . ALA A 1 105 ? 18.280 2.259 -15.820 1.00 95.88 105 ALA A CA 1
ATOM 834 C C . ALA A 1 105 ? 17.811 1.346 -16.952 1.00 95.88 105 ALA A C 1
ATOM 836 O O . ALA A 1 105 ? 16.705 1.503 -17.472 1.00 95.88 105 ALA A O 1
ATOM 837 N N . GLY A 1 106 ? 18.620 0.367 -17.330 1.00 94.88 106 GLY A N 1
ATOM 838 C CA . GLY A 1 106 ? 18.258 -0.513 -18.426 1.00 94.88 106 GLY A CA 1
ATOM 839 C C . GLY A 1 106 ? 19.174 -1.706 -18.587 1.00 94.88 106 GLY A C 1
ATOM 840 O O . GLY A 1 106 ? 20.176 -1.849 -17.892 1.00 94.88 106 GLY A O 1
ATOM 841 N N . THR A 1 107 ? 18.803 -2.570 -19.521 1.00 96.06 107 THR A N 1
ATOM 842 C CA . THR A 1 107 ? 19.557 -3.761 -19.886 1.00 96.06 107 THR A CA 1
ATOM 843 C C . THR A 1 107 ? 19.783 -3.800 -21.391 1.00 96.06 107 THR A C 1
ATOM 845 O O . THR A 1 107 ? 19.023 -3.213 -22.167 1.00 96.06 107 THR A O 1
ATOM 848 N N . VAL A 1 108 ? 20.838 -4.488 -21.813 1.00 97.19 108 VAL A N 1
ATOM 849 C CA . VAL A 1 108 ? 21.162 -4.711 -23.221 1.00 97.19 108 VAL A CA 1
ATOM 850 C C . VAL A 1 108 ? 21.506 -6.174 -23.453 1.00 97.19 108 VAL A C 1
ATOM 852 O O . VAL A 1 108 ? 22.198 -6.802 -22.651 1.00 97.19 108 VAL A O 1
ATOM 855 N N . LYS A 1 109 ? 21.031 -6.712 -24.572 1.00 96.69 109 LYS A N 1
ATOM 856 C CA . LYS A 1 109 ? 21.467 -8.000 -25.106 1.00 96.69 109 LYS A CA 1
ATOM 857 C C . LYS A 1 109 ? 21.682 -7.909 -26.609 1.00 96.69 109 LYS A C 1
ATOM 859 O O . LYS A 1 109 ? 21.023 -7.108 -27.272 1.00 96.69 109 LYS A O 1
ATOM 864 N N . LYS A 1 110 ? 22.565 -8.741 -27.151 1.00 96.12 110 LYS A N 1
ATOM 865 C CA . LYS A 1 110 ? 22.854 -8.796 -28.586 1.00 96.12 110 LYS A CA 1
ATOM 866 C C . LYS A 1 110 ? 22.697 -10.221 -29.087 1.00 96.12 110 LYS A C 1
ATOM 868 O O . LYS A 1 110 ? 23.374 -11.104 -28.592 1.00 96.12 110 LYS A O 1
ATOM 873 N N . ASN A 1 111 ? 21.838 -10.428 -30.077 1.00 94.38 111 ASN A N 1
ATOM 874 C CA . ASN A 1 111 ? 21.634 -11.726 -30.710 1.00 94.38 111 ASN A CA 1
ATOM 875 C C . ASN A 1 111 ? 21.929 -11.568 -32.205 1.00 94.38 111 ASN A C 1
ATOM 877 O O . ASN A 1 111 ? 21.124 -10.989 -32.941 1.00 94.38 111 ASN A O 1
ATOM 881 N N . GLY A 1 112 ? 23.102 -12.031 -32.642 1.00 92.12 112 GLY A N 1
ATOM 882 C CA . GLY A 1 112 ? 23.580 -11.824 -34.010 1.00 92.12 112 GLY A CA 1
ATOM 883 C C . GLY A 1 112 ? 23.645 -10.328 -34.365 1.00 92.12 112 GLY A C 1
ATOM 884 O O . GLY A 1 112 ? 24.299 -9.564 -33.646 1.00 92.12 112 GLY A O 1
ATOM 885 N N . PRO A 1 113 ? 22.963 -9.869 -35.432 1.00 92.81 113 PRO A N 1
ATOM 886 C CA . PRO A 1 113 ? 22.967 -8.461 -35.822 1.00 92.81 113 PRO A CA 1
ATOM 887 C C . PRO A 1 113 ? 22.024 -7.593 -34.977 1.00 92.81 113 PRO A C 1
ATOM 889 O O . PRO A 1 113 ? 22.049 -6.372 -35.103 1.00 92.81 113 PRO A O 1
ATOM 892 N N . VAL A 1 114 ? 21.171 -8.175 -34.127 1.00 96.00 114 VAL A N 1
ATOM 893 C CA . VAL A 1 114 ? 20.143 -7.422 -33.398 1.00 96.00 114 VAL A CA 1
ATOM 894 C C . VAL A 1 114 ? 20.607 -7.096 -31.985 1.00 96.00 114 VAL A C 1
ATOM 896 O O . VAL A 1 114 ? 20.855 -7.989 -31.178 1.00 96.00 114 VAL A O 1
ATOM 899 N N . ILE A 1 115 ? 20.635 -5.808 -31.655 1.00 96.88 115 ILE A N 1
ATOM 900 C CA . ILE A 1 115 ? 20.874 -5.304 -30.300 1.00 96.88 115 ILE A CA 1
ATOM 901 C C . ILE A 1 115 ? 19.524 -4.910 -29.707 1.00 96.88 115 ILE A C 1
ATOM 903 O O . ILE A 1 115 ? 18.842 -4.025 -30.222 1.00 96.88 115 ILE A O 1
ATOM 907 N N . GLU A 1 116 ? 19.122 -5.568 -28.628 1.00 97.12 116 GLU A N 1
ATOM 908 C CA . GLU A 1 116 ? 17.875 -5.308 -27.919 1.00 97.12 116 GLU A CA 1
ATOM 909 C C . GLU A 1 116 ? 18.171 -4.575 -26.608 1.00 97.12 116 GLU A C 1
ATOM 911 O O . GLU A 1 116 ? 18.924 -5.057 -25.763 1.00 97.12 116 GLU A O 1
ATOM 916 N N . ILE A 1 117 ? 17.563 -3.403 -26.446 1.00 97.44 117 ILE A N 1
ATOM 917 C CA . ILE A 1 117 ? 17.762 -2.512 -25.305 1.00 97.44 117 ILE A CA 1
ATOM 918 C C . ILE A 1 117 ? 16.432 -2.380 -24.580 1.00 97.44 117 ILE A C 1
ATOM 920 O O . ILE A 1 117 ? 15.418 -2.003 -25.173 1.00 97.44 117 ILE A O 1
ATOM 924 N N . PHE A 1 118 ? 16.437 -2.660 -23.285 1.00 95.88 118 PHE A N 1
ATOM 925 C CA . PHE A 1 118 ? 15.335 -2.337 -22.398 1.00 95.88 118 PHE A CA 1
ATOM 926 C C . PHE A 1 118 ? 15.739 -1.151 -21.537 1.00 95.88 118 PHE A C 1
ATOM 928 O O . PHE A 1 118 ? 16.773 -1.179 -20.883 1.00 95.88 118 PHE A O 1
ATOM 935 N N . CYS A 1 119 ? 14.926 -0.107 -21.524 1.00 95.12 119 CYS A N 1
ATOM 936 C CA . CYS A 1 119 ? 15.173 1.090 -20.739 1.00 95.12 119 CYS A CA 1
ATOM 937 C C . CYS A 1 119 ? 13.968 1.373 -19.859 1.00 95.12 119 CYS A C 1
ATOM 939 O O . CYS A 1 119 ? 12.826 1.212 -20.291 1.00 95.12 119 CYS A O 1
ATOM 941 N N . LYS A 1 120 ? 14.221 1.867 -18.653 1.00 94.88 120 LYS A N 1
ATOM 942 C CA . LYS A 1 120 ? 13.207 2.377 -17.746 1.00 94.88 120 LYS A CA 1
ATOM 943 C C . LYS A 1 120 ? 13.667 3.645 -17.039 1.00 94.88 120 LYS A C 1
ATOM 945 O O . LYS A 1 120 ? 14.857 3.847 -16.825 1.00 94.88 120 LYS A O 1
ATOM 950 N N . VAL A 1 121 ? 12.707 4.474 -16.653 1.00 94.62 121 VAL A N 1
ATOM 951 C CA . VAL A 1 121 ? 12.929 5.670 -15.836 1.00 94.62 121 VAL A CA 1
ATOM 952 C C . VAL A 1 121 ? 12.127 5.522 -14.557 1.00 94.62 121 VAL A C 1
ATOM 954 O O . VAL A 1 121 ? 10.909 5.341 -14.596 1.00 94.62 121 VAL A O 1
ATOM 957 N N . VAL A 1 122 ? 12.816 5.569 -13.425 1.00 91.19 122 VAL A N 1
ATOM 958 C CA . VAL A 1 122 ? 12.232 5.452 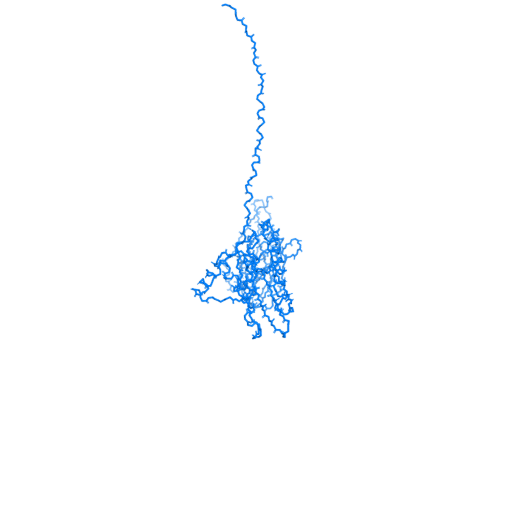-12.090 1.00 91.19 122 VAL A CA 1
ATOM 959 C C . VAL A 1 122 ? 12.137 6.839 -11.480 1.00 91.19 122 VAL A C 1
ATOM 961 O O . VAL A 1 122 ? 13.146 7.533 -11.396 1.00 91.19 122 VAL A O 1
ATOM 964 N N . LYS A 1 123 ? 10.946 7.229 -11.025 1.00 89.62 123 LYS A N 1
ATOM 965 C CA . LYS A 1 123 ? 10.747 8.425 -10.204 1.00 89.62 123 LYS A CA 1
ATOM 966 C C . LYS A 1 123 ? 10.950 8.051 -8.741 1.00 89.62 123 LYS A C 1
ATOM 968 O O . LYS A 1 123 ? 10.220 7.213 -8.207 1.00 89.62 123 LYS A O 1
ATOM 973 N N . ILE A 1 124 ? 11.946 8.660 -8.106 1.00 86.06 124 ILE A N 1
ATOM 974 C CA . ILE A 1 124 ? 12.443 8.223 -6.796 1.00 86.06 124 ILE A CA 1
ATOM 975 C C . ILE A 1 124 ? 11.423 8.504 -5.690 1.00 86.06 124 ILE A C 1
ATOM 977 O O . ILE A 1 124 ? 11.096 7.607 -4.912 1.00 86.06 124 ILE A O 1
ATOM 981 N N . SER A 1 125 ? 10.828 9.698 -5.692 1.00 79.38 125 SER A N 1
ATOM 982 C CA . SER A 1 125 ? 9.837 10.128 -4.693 1.00 79.38 125 SER A CA 1
ATOM 983 C C . SER A 1 125 ? 8.564 9.273 -4.655 1.00 79.38 125 SER A C 1
ATOM 985 O O . SER A 1 125 ? 7.943 9.133 -3.604 1.00 79.38 125 SER A O 1
ATOM 987 N N . GLU A 1 126 ? 8.175 8.679 -5.784 1.00 77.38 126 GLU A N 1
ATOM 988 C CA . GLU A 1 126 ? 6.957 7.864 -5.910 1.00 77.38 126 GLU A CA 1
ATOM 989 C C . GLU A 1 126 ? 7.239 6.357 -5.948 1.00 77.38 126 GLU A C 1
ATOM 991 O O . GLU A 1 126 ? 6.300 5.563 -5.936 1.00 77.38 126 GLU A O 1
ATOM 996 N N . LYS A 1 127 ? 8.517 5.951 -5.979 1.00 84.44 127 LYS A N 1
ATOM 997 C CA . LYS A 1 127 ? 8.954 4.549 -6.110 1.00 84.44 127 LYS A CA 1
ATOM 998 C C . LYS A 1 127 ? 8.317 3.834 -7.309 1.00 84.44 127 LYS A C 1
ATOM 1000 O O . LYS A 1 127 ? 7.996 2.650 -7.241 1.00 84.44 127 LYS A O 1
ATOM 1005 N N . PHE A 1 128 ? 8.121 4.560 -8.409 1.00 81.12 128 PHE A N 1
ATOM 1006 C CA . PHE A 1 128 ? 7.353 4.099 -9.565 1.00 81.12 128 PHE A CA 1
ATOM 1007 C C . PHE A 1 128 ? 8.125 4.284 -10.876 1.00 81.12 128 PHE A C 1
ATOM 1009 O O . PHE A 1 128 ? 8.919 5.214 -11.027 1.00 81.12 128 PHE A O 1
ATOM 1016 N N . VAL A 1 129 ? 7.886 3.392 -11.840 1.00 87.06 129 VAL A N 1
ATOM 1017 C CA . VAL A 1 129 ? 8.487 3.445 -13.179 1.00 87.06 129 VAL A CA 1
ATOM 1018 C C . VAL A 1 129 ? 7.610 4.303 -14.089 1.00 87.06 129 VAL A C 1
ATOM 1020 O O . VAL A 1 129 ? 6.558 3.859 -14.535 1.00 87.06 129 VAL A O 1
ATOM 1023 N N . ILE A 1 130 ? 8.041 5.527 -14.393 1.00 86.75 130 ILE A N 1
ATOM 1024 C CA . ILE A 1 130 ? 7.265 6.476 -15.214 1.00 86.75 130 ILE A CA 1
ATOM 1025 C C . ILE A 1 130 ? 7.401 6.229 -16.720 1.00 86.75 130 ILE A C 1
ATOM 1027 O O . ILE A 1 130 ? 6.616 6.740 -17.514 1.00 86.75 130 ILE A O 1
ATOM 1031 N N . PHE A 1 131 ? 8.420 5.472 -17.117 1.00 91.19 131 PHE A N 1
ATOM 1032 C CA . PHE A 1 131 ? 8.689 5.118 -18.501 1.00 91.19 131 PHE A CA 1
ATOM 1033 C C . PHE A 1 131 ? 9.359 3.757 -18.534 1.00 91.19 131 PHE A C 1
ATOM 1035 O O . PHE A 1 131 ? 10.296 3.515 -17.776 1.00 91.19 131 PHE A O 1
ATOM 1042 N N . HIS A 1 132 ? 8.923 2.893 -19.441 1.00 94.00 132 HIS A N 1
ATOM 1043 C CA . HIS A 1 132 ? 9.668 1.709 -19.831 1.00 94.00 132 HIS A CA 1
ATOM 1044 C C . HIS A 1 132 ? 9.502 1.500 -21.332 1.00 94.00 132 HIS A C 1
ATOM 1046 O O . HIS A 1 132 ? 8.415 1.683 -21.879 1.00 94.00 132 HIS A O 1
ATOM 1052 N N . LYS A 1 133 ? 10.578 1.130 -22.019 1.00 92.25 133 LYS A N 1
ATOM 1053 C CA . LYS A 1 133 ? 10.535 0.872 -23.454 1.00 92.25 133 LYS A CA 1
ATOM 1054 C C . LYS A 1 133 ? 11.579 -0.150 -23.844 1.00 92.25 133 LYS A C 1
ATOM 1056 O O . LYS A 1 133 ? 12.699 -0.155 -23.336 1.00 92.25 133 LYS A O 1
ATOM 1061 N N . LYS A 1 134 ? 11.184 -0.998 -24.781 1.00 96.00 134 LYS A N 1
ATOM 1062 C CA . LYS A 1 134 ? 12.035 -1.987 -25.416 1.00 96.00 134 LYS A CA 1
ATOM 1063 C C . LYS A 1 134 ? 12.278 -1.554 -26.855 1.00 96.00 134 LYS A C 1
ATOM 1065 O O . LYS A 1 134 ? 11.319 -1.314 -27.584 1.00 96.00 134 LYS A O 1
ATOM 1070 N N . VAL A 1 135 ? 13.539 -1.415 -27.246 1.00 95.69 135 VAL A N 1
ATOM 1071 C CA . VAL A 1 135 ? 13.939 -0.996 -28.595 1.00 95.69 135 VAL A CA 1
ATOM 1072 C C . VAL A 1 135 ? 14.939 -1.984 -29.178 1.00 95.69 135 VAL A C 1
ATOM 1074 O O . VAL A 1 135 ? 15.657 -2.664 -28.445 1.00 95.69 135 VAL A O 1
ATOM 1077 N N . ARG A 1 136 ? 14.964 -2.079 -30.506 1.00 95.88 136 ARG A N 1
ATOM 1078 C CA . ARG A 1 136 ? 15.883 -2.938 -31.252 1.00 95.88 136 ARG A CA 1
ATOM 1079 C C . ARG A 1 136 ? 16.678 -2.093 -32.236 1.00 95.88 136 ARG A C 1
ATOM 1081 O O . ARG A 1 136 ? 16.118 -1.188 -32.849 1.00 95.88 136 ARG A O 1
ATOM 1088 N N . SER A 1 137 ? 17.959 -2.400 -32.373 1.00 95.81 137 SER A N 1
ATOM 1089 C CA . SER A 1 137 ? 18.845 -1.860 -33.402 1.00 95.81 137 SER A CA 1
ATOM 1090 C C . SER A 1 137 ? 19.385 -2.998 -34.250 1.00 95.81 137 SER A C 1
ATOM 1092 O O . SER A 1 137 ? 19.717 -4.053 -33.711 1.00 95.81 137 SER A O 1
ATOM 1094 N N . PHE A 1 138 ? 19.490 -2.771 -35.555 1.00 93.19 138 PHE A N 1
ATOM 1095 C CA . PHE A 1 138 ? 20.184 -3.672 -36.465 1.00 93.19 138 PHE A CA 1
ATOM 1096 C C . PHE A 1 138 ? 21.616 -3.162 -36.652 1.00 93.19 138 PHE A C 1
ATOM 1098 O O . PHE A 1 138 ? 21.850 -2.164 -37.333 1.00 93.19 138 PHE A O 1
ATOM 1105 N N . GLY A 1 139 ? 22.559 -3.809 -35.974 1.00 88.19 139 GLY A N 1
ATOM 1106 C CA . GLY A 1 139 ? 23.969 -3.447 -35.959 1.00 88.19 139 GLY A CA 1
ATOM 1107 C C . GLY A 1 139 ? 24.275 -2.113 -35.275 1.00 88.19 139 GLY A C 1
ATOM 1108 O O . GLY A 1 139 ? 23.415 -1.451 -34.678 1.00 88.19 139 GLY A O 1
ATOM 1109 N N . ASP A 1 140 ? 25.545 -1.728 -35.385 1.00 87.81 140 ASP A N 1
ATOM 1110 C CA . ASP A 1 140 ? 26.122 -0.578 -34.681 1.00 87.81 140 ASP A CA 1
ATOM 1111 C C . ASP A 1 140 ? 25.793 0.749 -35.368 1.00 87.81 140 ASP A C 1
ATOM 1113 O O . ASP A 1 140 ? 25.595 1.767 -34.705 1.00 87.81 140 ASP A O 1
ATOM 1117 N N . PHE A 1 141 ? 25.656 0.734 -36.696 1.00 87.44 141 PHE A N 1
ATOM 1118 C CA . PHE A 1 141 ? 25.372 1.929 -37.491 1.00 87.44 141 PHE A CA 1
ATOM 1119 C C . PHE A 1 141 ? 24.030 2.573 -37.108 1.00 87.44 141 PHE A C 1
ATOM 1121 O O . PHE A 1 141 ? 23.940 3.786 -36.907 1.00 87.44 141 PHE A O 1
ATOM 1128 N N . ALA A 1 142 ? 22.988 1.755 -36.925 1.00 92.25 142 ALA A N 1
ATOM 1129 C CA . ALA A 1 142 ? 21.659 2.227 -36.540 1.00 92.25 142 ALA A CA 1
ATOM 1130 C C . ALA A 1 142 ? 21.534 2.535 -35.034 1.00 92.25 142 ALA A C 1
ATOM 1132 O O . ALA A 1 142 ? 20.608 3.241 -34.619 1.00 92.25 142 ALA A O 1
ATOM 1133 N N . LEU A 1 143 ? 22.470 2.057 -34.207 1.00 94.38 143 LEU A N 1
ATOM 1134 C CA . LEU A 1 143 ? 22.367 2.098 -32.747 1.00 94.38 143 LEU A CA 1
ATOM 1135 C C . LEU A 1 143 ? 22.259 3.530 -32.220 1.00 94.38 143 LEU A C 1
ATOM 1137 O O . LEU A 1 143 ? 21.408 3.832 -31.382 1.00 94.38 143 LEU A O 1
ATOM 1141 N N . LYS A 1 144 ? 23.076 4.440 -32.756 1.00 95.56 144 LYS A N 1
ATOM 1142 C CA . LYS A 1 144 ? 23.067 5.855 -32.361 1.00 95.56 144 LYS A CA 1
ATOM 1143 C C . LYS A 1 144 ? 21.717 6.521 -32.644 1.00 95.56 144 LYS A C 1
ATOM 1145 O O . LYS A 1 144 ? 21.257 7.327 -31.835 1.00 95.56 144 LYS A O 1
ATOM 1150 N N . GLU A 1 145 ? 21.066 6.174 -33.757 1.00 95.50 145 GLU A N 1
ATOM 1151 C CA . GLU A 1 145 ? 19.732 6.680 -34.102 1.00 95.50 145 GLU A CA 1
ATOM 1152 C C . GLU A 1 145 ? 18.656 6.154 -33.161 1.00 95.50 145 GLU A C 1
ATOM 1154 O O . GLU A 1 145 ? 17.842 6.930 -32.654 1.00 95.50 145 GLU A O 1
ATOM 1159 N N . VAL A 1 146 ? 18.703 4.859 -32.852 1.00 97.00 146 VAL A N 1
ATOM 1160 C CA . VAL A 1 146 ? 17.798 4.236 -31.884 1.00 97.00 146 VAL A CA 1
ATOM 1161 C C . VAL A 1 146 ? 17.934 4.894 -30.507 1.00 97.00 146 VAL A C 1
ATOM 1163 O O . VAL A 1 146 ? 16.920 5.252 -29.904 1.00 97.00 146 VAL A O 1
ATOM 1166 N N . ILE A 1 147 ? 19.161 5.141 -30.034 1.00 97.12 147 ILE A N 1
ATOM 1167 C CA . ILE A 1 147 ? 19.402 5.805 -28.743 1.00 97.12 147 ILE A CA 1
ATOM 1168 C C . ILE A 1 147 ? 18.924 7.264 -28.770 1.00 97.12 147 ILE A C 1
ATOM 1170 O O . ILE A 1 147 ? 18.345 7.723 -27.790 1.00 97.12 147 ILE A O 1
ATOM 1174 N N . ARG A 1 148 ? 19.081 7.994 -29.883 1.00 95.94 148 ARG A N 1
ATOM 1175 C CA . ARG A 1 148 ? 18.564 9.371 -30.012 1.00 95.94 148 ARG A CA 1
ATOM 1176 C C . ARG A 1 148 ? 17.035 9.430 -29.984 1.00 95.94 148 ARG A C 1
ATOM 1178 O O . ARG A 1 148 ? 16.449 10.374 -29.461 1.00 95.94 148 ARG A O 1
ATOM 1185 N N . ARG A 1 149 ? 16.353 8.447 -30.577 1.00 95.81 149 ARG A N 1
ATOM 1186 C CA . ARG A 1 149 ? 14.888 8.327 -30.470 1.00 95.81 149 ARG A CA 1
ATOM 1187 C C . ARG A 1 149 ? 14.484 8.021 -29.032 1.00 95.81 149 ARG A C 1
ATOM 1189 O O . ARG A 1 149 ? 13.622 8.703 -28.487 1.00 95.81 149 ARG A O 1
ATOM 1196 N N . LEU A 1 150 ? 15.176 7.071 -28.404 1.00 96.06 150 LEU A N 1
ATOM 1197 C CA . LEU A 1 150 ? 14.961 6.708 -27.008 1.00 96.06 150 LEU A CA 1
ATOM 1198 C C . LEU A 1 150 ? 15.182 7.901 -26.063 1.00 96.06 150 LEU A C 1
ATOM 1200 O O . LEU A 1 150 ? 14.376 8.114 -25.165 1.00 96.06 150 LEU A O 1
ATOM 1204 N N . SER A 1 151 ? 16.214 8.718 -26.288 1.00 95.56 151 SER A N 1
ATOM 1205 C CA . SER A 1 151 ? 16.483 9.910 -25.479 1.00 95.56 151 SER A CA 1
ATOM 1206 C C . SER A 1 151 ? 15.376 10.953 -25.617 1.00 95.56 151 SER A C 1
ATOM 1208 O O . SER A 1 151 ? 14.977 11.541 -24.620 1.00 95.56 151 SER A O 1
ATOM 1210 N N . ARG A 1 152 ? 14.824 11.154 -26.823 1.00 94.50 152 ARG A N 1
ATOM 1211 C CA . ARG A 1 152 ? 13.664 12.038 -27.031 1.00 94.50 152 ARG A CA 1
ATOM 1212 C C . ARG A 1 152 ? 12.429 11.537 -26.291 1.00 94.50 152 ARG A C 1
ATOM 1214 O O . ARG A 1 152 ? 11.747 12.340 -25.657 1.00 94.50 152 ARG A O 1
ATOM 1221 N N . ASP A 1 153 ? 12.166 10.234 -26.338 1.00 93.56 153 ASP A N 1
ATOM 1222 C CA . ASP A 1 153 ? 11.049 9.619 -25.616 1.00 93.56 153 ASP A CA 1
ATOM 1223 C C . ASP A 1 153 ? 11.210 9.768 -24.099 1.00 93.56 153 ASP A C 1
ATOM 1225 O O . ASP A 1 153 ? 10.259 10.144 -23.414 1.00 93.56 153 ASP A O 1
ATOM 1229 N N . ILE A 1 154 ? 12.424 9.546 -23.584 1.00 93.25 154 ILE A N 1
ATOM 1230 C CA . ILE A 1 154 ? 12.771 9.750 -22.174 1.00 93.25 154 ILE A CA 1
ATOM 1231 C C . ILE A 1 154 ? 12.597 11.219 -21.794 1.00 93.25 154 ILE A C 1
ATOM 1233 O O . ILE A 1 154 ? 11.859 11.506 -20.859 1.00 93.25 154 ILE A O 1
ATOM 1237 N N . SER A 1 155 ? 13.191 12.161 -22.532 1.00 91.94 155 SER A N 1
ATOM 1238 C CA . SER A 1 155 ? 13.045 13.595 -22.261 1.00 91.94 155 SER A CA 1
ATOM 1239 C C . SER A 1 155 ? 11.580 14.030 -22.296 1.00 91.94 155 SER A C 1
ATOM 1241 O O . SER A 1 155 ? 11.166 14.831 -21.464 1.00 91.94 155 SER A O 1
ATOM 1243 N N . LYS A 1 156 ? 10.766 13.489 -23.212 1.00 89.75 156 LYS A N 1
ATOM 1244 C CA . LYS A 1 156 ? 9.320 13.751 -23.264 1.00 89.75 156 LYS A CA 1
ATOM 1245 C C . LYS A 1 156 ? 8.603 13.184 -22.038 1.00 89.75 156 LYS A C 1
ATOM 1247 O O . LYS A 1 156 ? 7.826 13.901 -21.414 1.00 89.75 156 LYS A O 1
ATOM 1252 N N . ALA A 1 157 ? 8.867 11.930 -21.673 1.00 87.94 157 ALA A N 1
ATOM 1253 C CA . ALA A 1 157 ? 8.276 11.298 -20.496 1.00 87.94 157 ALA A CA 1
ATOM 1254 C C . ALA A 1 157 ? 8.659 12.040 -19.211 1.00 87.94 157 ALA A C 1
ATOM 1256 O O . ALA A 1 157 ? 7.806 12.300 -18.366 1.00 87.94 157 ALA A O 1
ATOM 1257 N N . ILE A 1 158 ? 9.919 12.445 -19.094 1.00 88.12 158 ILE A N 1
ATOM 1258 C CA . ILE A 1 158 ? 10.422 13.227 -17.974 1.00 88.12 158 ILE A CA 1
ATOM 1259 C C . ILE A 1 158 ? 9.757 14.606 -17.955 1.00 88.12 158 ILE A C 1
ATOM 1261 O O . ILE A 1 158 ? 9.206 14.967 -16.927 1.00 88.12 158 ILE A O 1
ATOM 1265 N N . LYS A 1 159 ? 9.681 15.337 -19.075 1.00 86.44 159 LYS A N 1
ATOM 1266 C CA . LYS A 1 159 ? 8.973 16.632 -19.155 1.00 86.44 159 LYS A CA 1
ATOM 1267 C C . LYS A 1 159 ? 7.489 16.547 -18.792 1.00 86.44 159 LYS A C 1
ATOM 1269 O O . LYS A 1 159 ? 6.975 17.465 -18.179 1.00 86.44 159 LYS A O 1
ATOM 1274 N N . LEU A 1 160 ? 6.798 15.454 -19.118 1.00 81.31 160 LEU A N 1
ATOM 1275 C CA . LEU A 1 160 ? 5.405 15.238 -18.689 1.00 81.31 160 LEU A CA 1
ATOM 1276 C C . LEU A 1 160 ? 5.273 14.987 -17.175 1.00 81.31 160 LEU A C 1
ATOM 1278 O O . LEU A 1 160 ? 4.177 15.089 -16.619 1.00 81.31 160 LEU A O 1
ATOM 1282 N N . ASN A 1 161 ? 6.378 14.639 -16.514 1.00 74.94 161 ASN A N 1
ATOM 1283 C CA . ASN A 1 161 ? 6.458 14.375 -15.081 1.00 74.94 161 ASN A CA 1
ATOM 1284 C C . ASN A 1 161 ? 7.184 15.488 -14.291 1.00 74.94 161 ASN A C 1
ATOM 1286 O O . ASN A 1 161 ? 6.980 15.577 -13.082 1.00 74.94 161 ASN A O 1
ATOM 1290 N N . ILE A 1 162 ? 7.967 16.347 -14.955 1.00 68.06 162 ILE A N 1
ATOM 1291 C CA . ILE A 1 162 ? 8.546 17.607 -14.467 1.00 68.06 162 ILE A CA 1
ATOM 1292 C C . ILE A 1 162 ? 7.497 18.711 -14.634 1.00 68.06 162 ILE A C 1
ATOM 1294 O O . ILE A 1 162 ? 6.902 18.849 -15.691 1.00 68.06 162 ILE A O 1
ATOM 1298 N N . GLY A 1 163 ? 7.203 19.485 -13.592 1.00 51.56 163 GLY A N 1
ATOM 1299 C CA . GLY A 1 163 ? 6.094 20.454 -13.629 1.00 51.56 163 GLY A CA 1
ATOM 1300 C C . GLY A 1 163 ? 4.734 19.848 -13.262 1.00 51.56 163 GLY A C 1
ATOM 1301 O O . GLY A 1 163 ? 3.830 20.573 -12.853 1.00 51.56 163 GLY A O 1
ATOM 1302 N N . ARG A 1 164 ? 4.640 18.514 -13.171 1.00 49.44 164 ARG A N 1
ATOM 1303 C CA . ARG A 1 164 ? 3.834 17.887 -12.116 1.00 49.44 164 ARG A CA 1
ATOM 1304 C C . ARG A 1 164 ? 4.558 18.057 -10.772 1.00 49.44 164 ARG A C 1
ATOM 1306 O O . ARG A 1 164 ? 4.864 17.078 -10.092 1.00 49.44 164 ARG A O 1
ATOM 1313 N N . VAL A 1 165 ? 4.734 19.312 -10.324 1.00 41.81 165 VAL A N 1
ATOM 1314 C CA . VAL A 1 165 ? 4.409 19.578 -8.917 1.00 41.81 165 VAL A CA 1
ATOM 1315 C C . VAL A 1 165 ? 3.036 18.959 -8.786 1.00 41.81 165 VAL A C 1
ATOM 1317 O O . VAL A 1 165 ? 2.142 19.262 -9.580 1.00 41.81 165 VAL A O 1
ATOM 1320 N N . LYS A 1 166 ? 2.878 18.009 -7.874 1.00 39.94 166 LYS A N 1
ATOM 1321 C CA . LYS A 1 166 ? 1.545 17.627 -7.453 1.00 39.94 166 LYS A CA 1
ATOM 1322 C C . LYS A 1 166 ? 0.818 18.952 -7.119 1.00 39.94 166 LYS A C 1
ATOM 1324 O O . LYS A 1 166 ? 0.894 19.415 -5.992 1.00 39.94 166 LYS A O 1
ATOM 1329 N N . ARG A 1 167 ? -0.009 19.498 -8.032 1.00 38.62 167 ARG A N 1
ATOM 1330 C CA . ARG A 1 167 ? -1.415 19.639 -7.645 1.00 38.62 167 ARG A CA 1
ATOM 1331 C C . ARG A 1 167 ? -1.688 18.270 -7.072 1.00 38.62 167 ARG A C 1
ATOM 1333 O O . ARG A 1 167 ? -1.458 17.320 -7.831 1.00 38.62 167 ARG A O 1
ATOM 1340 N N . PRO A 1 168 ? -1.943 18.134 -5.759 1.00 33.50 168 PRO A N 1
ATOM 1341 C CA . PRO A 1 168 ? -2.174 16.823 -5.196 1.00 33.50 168 PRO A CA 1
ATOM 1342 C C . PRO A 1 168 ? -3.107 16.142 -6.186 1.00 33.50 168 PRO A C 1
ATOM 1344 O O . PRO A 1 168 ? -4.199 16.649 -6.438 1.00 33.50 168 PRO A O 1
ATOM 1347 N N . SER A 1 169 ? -2.631 15.074 -6.848 1.00 38.03 169 SER A N 1
ATOM 1348 C CA . SER A 1 169 ? -3.537 14.093 -7.436 1.00 38.03 169 SER A CA 1
ATOM 1349 C C . SER A 1 169 ? -4.613 13.969 -6.371 1.00 38.03 169 SER A C 1
ATOM 1351 O O . SER A 1 169 ? -4.159 13.765 -5.229 1.00 38.03 169 SER A O 1
ATOM 1353 N N . PRO A 1 170 ? -5.917 14.221 -6.650 1.00 40.69 170 PRO A N 1
ATOM 1354 C CA . PRO A 1 170 ? -6.935 14.166 -5.602 1.00 40.69 170 PRO A CA 1
ATOM 1355 C C . PRO A 1 170 ? -6.584 12.912 -4.846 1.00 40.69 170 PRO A C 1
ATOM 1357 O O . PRO A 1 170 ? -6.422 11.892 -5.533 1.00 40.69 170 PRO A O 1
ATOM 1360 N N . LYS A 1 171 ? -6.175 13.065 -3.560 1.00 46.94 171 LYS A N 1
ATOM 1361 C CA . LYS A 1 171 ? -5.541 11.991 -2.776 1.00 46.94 171 LYS A CA 1
ATOM 1362 C C . LYS A 1 171 ? -6.293 10.770 -3.240 1.00 46.94 171 LYS A C 1
ATOM 1364 O O . LYS A 1 171 ? -7.514 10.798 -3.119 1.00 46.94 171 LYS A O 1
ATOM 1369 N N . LYS A 1 172 ? -5.658 9.789 -3.908 1.00 47.66 172 LYS A N 1
ATOM 1370 C CA . LYS A 1 172 ? -6.392 8.542 -4.133 1.00 47.66 172 LYS A CA 1
ATOM 1371 C C . LYS A 1 172 ? -6.829 8.231 -2.718 1.00 47.66 172 LYS A C 1
ATOM 1373 O O . LYS A 1 172 ? -5.935 8.139 -1.875 1.00 47.66 172 LYS A O 1
ATOM 1378 N N . ASP A 1 173 ? -8.135 8.311 -2.445 1.00 61.66 173 ASP A N 1
ATOM 1379 C CA . ASP A 1 173 ? -8.670 8.269 -1.088 1.00 61.66 173 ASP A CA 1
ATOM 1380 C C . ASP A 1 173 ? -8.441 6.831 -0.661 1.00 61.66 173 ASP A C 1
ATOM 1382 O O . ASP A 1 173 ? -9.255 5.930 -0.868 1.00 61.66 173 ASP A O 1
ATOM 1386 N N . ILE A 1 174 ? -7.197 6.555 -0.301 1.00 70.94 174 ILE A N 1
ATOM 1387 C CA . ILE A 1 174 ? -6.728 5.296 0.202 1.00 70.94 174 ILE A CA 1
ATOM 1388 C C . ILE A 1 174 ? -7.144 5.432 1.638 1.00 70.94 174 ILE A C 1
ATOM 1390 O O . ILE A 1 174 ? -6.505 6.110 2.448 1.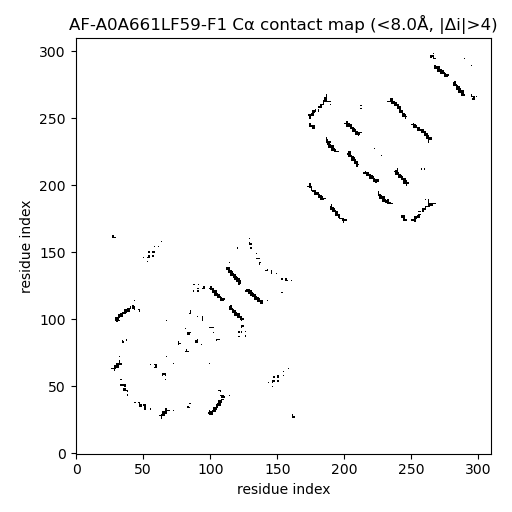00 70.94 174 ILE A O 1
ATOM 1394 N N . LEU A 1 175 ? -8.335 4.904 1.862 1.00 84.62 175 LEU A N 1
ATOM 1395 C CA . LEU A 1 175 ? -8.905 4.815 3.167 1.00 84.62 175 LEU A CA 1
ATOM 1396 C C . LEU A 1 175 ? -7.921 4.036 4.026 1.00 84.62 175 LEU A C 1
ATOM 1398 O O . LEU A 1 175 ? -7.446 2.965 3.644 1.00 84.62 175 LEU A O 1
ATOM 1402 N N . LYS A 1 176 ? -7.540 4.640 5.140 1.00 88.19 176 LYS A N 1
ATOM 1403 C CA . LYS A 1 176 ? -6.558 4.051 6.034 1.00 88.19 176 LYS A CA 1
ATOM 1404 C C . LYS A 1 176 ? -7.267 3.138 7.035 1.00 88.19 176 LYS A C 1
ATOM 1406 O O . LYS A 1 176 ? -8.403 3.434 7.405 1.00 88.19 176 LYS A O 1
ATOM 1411 N N . PRO A 1 177 ? -6.617 2.051 7.480 1.00 92.25 177 PRO A N 1
ATOM 1412 C CA . PRO A 1 177 ? -7.176 1.199 8.518 1.00 92.25 177 PRO A CA 1
ATOM 1413 C C . PRO A 1 177 ? -7.358 1.982 9.824 1.00 92.25 177 PRO A C 1
ATOM 1415 O O . PRO A 1 177 ? -6.521 2.844 10.122 1.00 92.25 177 PRO A O 1
ATOM 1418 N N . PRO A 1 178 ? -8.379 1.646 10.630 1.00 92.88 178 PRO A N 1
ATOM 1419 C CA . PRO A 1 178 ? -8.505 2.134 11.998 1.00 92.88 178 PRO A CA 1
ATOM 1420 C C . PRO A 1 178 ? -7.253 1.864 12.833 1.00 92.88 178 PRO A C 1
ATOM 1422 O O . PRO A 1 178 ? -6.558 0.858 12.653 1.00 92.88 178 PRO A O 1
ATOM 1425 N N . VAL A 1 179 ? -6.981 2.769 13.768 1.00 93.06 179 VAL A N 1
ATOM 1426 C CA . VAL A 1 179 ? -5.824 2.719 14.670 1.00 93.06 179 VAL A CA 1
ATOM 1427 C C . VAL A 1 179 ? -6.281 2.637 16.120 1.00 93.06 179 VAL A C 1
ATOM 1429 O O . VAL A 1 179 ? -7.462 2.794 16.413 1.00 93.06 179 VAL A O 1
ATOM 1432 N N . LYS A 1 180 ? -5.335 2.344 17.023 1.00 92.25 180 LYS A N 1
ATOM 1433 C CA . LYS A 1 180 ? -5.573 2.227 18.471 1.00 92.25 180 LYS A CA 1
ATOM 1434 C C . LYS A 1 180 ? -6.837 1.423 18.804 1.00 92.25 180 LYS A C 1
ATOM 1436 O O . LYS A 1 180 ? -7.730 1.888 19.501 1.00 92.25 180 LYS A O 1
ATOM 1441 N N . ILE A 1 181 ? -6.929 0.226 18.235 1.00 95.06 181 ILE A N 1
ATOM 1442 C CA . ILE A 1 181 ? -8.038 -0.678 18.511 1.00 95.06 181 ILE A CA 1
ATOM 1443 C C . ILE A 1 181 ? -7.860 -1.304 19.903 1.00 95.06 181 ILE A C 1
ATOM 1445 O O . ILE A 1 181 ? -6.798 -1.832 20.229 1.00 95.06 181 ILE A O 1
ATOM 1449 N N . PHE A 1 182 ? -8.911 -1.239 20.713 1.00 93.31 182 PHE A N 1
ATOM 1450 C CA . PHE A 1 182 ? -8.980 -1.765 22.070 1.00 93.31 182 PHE A CA 1
ATOM 1451 C C . PHE A 1 182 ? -10.184 -2.695 22.208 1.00 93.31 182 PHE A C 1
ATOM 1453 O O . PHE A 1 182 ? -11.240 -2.451 21.623 1.00 93.31 182 PHE A O 1
ATOM 1460 N N . ALA A 1 183 ? -10.035 -3.735 23.028 1.00 94.12 183 ALA A N 1
ATOM 1461 C CA . ALA A 1 183 ? -11.126 -4.612 23.430 1.00 94.12 183 ALA A CA 1
ATOM 1462 C C . ALA A 1 183 ? -11.271 -4.623 24.948 1.00 94.12 183 ALA A C 1
ATOM 1464 O O . ALA A 1 183 ? -10.295 -4.785 25.680 1.00 94.12 183 ALA A O 1
ATOM 1465 N N . LYS A 1 184 ? -12.513 -4.510 25.410 1.00 93.38 184 LYS A N 1
ATOM 1466 C CA . LYS A 1 184 ? -12.897 -4.660 26.808 1.00 93.38 184 LYS A CA 1
AT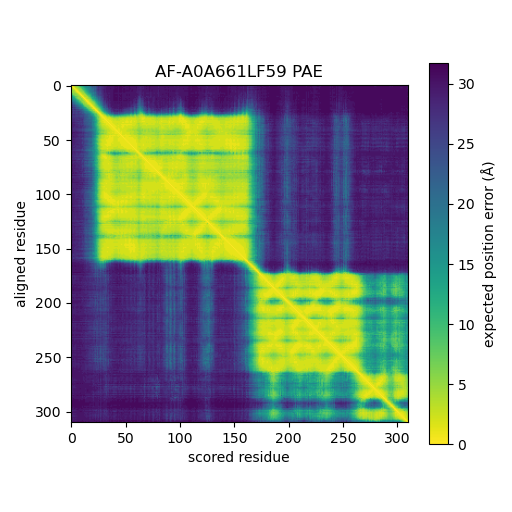OM 1467 C C . LYS A 1 184 ? -13.743 -5.929 26.960 1.00 93.38 184 LYS A C 1
ATOM 1469 O O . LYS A 1 184 ? -14.867 -5.956 26.451 1.00 93.38 184 LYS A O 1
ATOM 1474 N N . PRO A 1 185 ? -13.231 -6.977 27.624 1.00 91.12 185 PRO A N 1
ATOM 1475 C CA . PRO A 1 185 ? -13.960 -8.228 27.784 1.00 91.12 185 PRO A CA 1
ATOM 1476 C C . PRO A 1 185 ? -15.042 -8.143 28.872 1.00 91.12 185 PRO A C 1
ATOM 1478 O O . PRO A 1 185 ? -14.893 -7.430 29.864 1.00 91.12 185 PRO A O 1
ATOM 1481 N N . GLY A 1 186 ? -16.120 -8.904 28.687 1.00 87.81 186 GLY A N 1
ATOM 1482 C CA . GLY A 1 186 ? -17.159 -9.206 29.676 1.00 87.81 186 GLY A CA 1
ATOM 1483 C C . GLY A 1 186 ? -17.499 -10.704 29.691 1.00 87.81 186 GLY A C 1
ATOM 1484 O O . GLY A 1 186 ? -16.769 -11.498 29.095 1.00 87.81 186 GLY A O 1
ATOM 1485 N N . SER A 1 187 ? -18.603 -11.081 30.353 1.00 83.25 187 SER A N 1
ATOM 1486 C CA . SER A 1 187 ? -19.065 -12.480 30.482 1.00 83.25 187 SER A CA 1
ATOM 1487 C C . SER A 1 187 ? -19.337 -13.176 29.159 1.00 83.25 187 SER A C 1
ATOM 1489 O O . SER A 1 187 ? -18.752 -14.215 28.878 1.00 83.25 187 SER A O 1
ATOM 1491 N N . SER A 1 188 ? -20.221 -12.599 28.355 1.00 89.00 188 SER A N 1
ATOM 1492 C CA . SER A 1 188 ? -20.654 -13.130 27.057 1.00 89.00 188 SER A CA 1
ATOM 1493 C C . SER A 1 188 ? -20.568 -12.072 25.962 1.00 89.00 188 SER A C 1
ATOM 1495 O O . SER A 1 188 ? -21.300 -12.110 24.973 1.00 89.00 188 SER A O 1
ATOM 1497 N N . LYS A 1 189 ? -19.698 -11.079 26.163 1.00 92.81 189 LYS A N 1
ATOM 1498 C CA . LYS A 1 189 ? -19.521 -9.976 25.228 1.00 92.81 189 LYS A CA 1
ATOM 1499 C C . LYS A 1 189 ? -18.122 -9.392 25.247 1.00 92.81 189 LYS A C 1
ATOM 1501 O O . LYS A 1 189 ? -17.431 -9.461 26.264 1.00 92.81 189 LYS A O 1
ATOM 1506 N N . ILE A 1 190 ? -17.731 -8.768 24.144 1.00 95.38 190 ILE A N 1
ATOM 1507 C CA . ILE A 1 190 ? -16.494 -7.999 24.011 1.00 95.38 190 ILE A CA 1
ATOM 1508 C C . ILE A 1 190 ? -16.836 -6.649 23.379 1.00 95.38 190 ILE A C 1
ATOM 1510 O O . ILE A 1 190 ? -17.374 -6.576 22.277 1.00 95.38 190 ILE A O 1
ATOM 1514 N N . SER A 1 191 ? -16.527 -5.560 24.085 1.00 95.81 191 SER A N 1
ATOM 1515 C CA . SER A 1 191 ? -16.701 -4.201 23.566 1.00 95.81 191 SER A CA 1
ATOM 1516 C C . SER A 1 191 ? -15.426 -3.743 22.869 1.00 95.81 191 SER A C 1
ATOM 1518 O O . SER A 1 191 ? -14.366 -3.683 23.488 1.00 95.81 191 SER A O 1
ATOM 1520 N N . LEU A 1 192 ? -15.538 -3.406 21.592 1.00 97.06 192 LEU A N 1
ATOM 1521 C CA . LEU A 1 192 ? -14.473 -2.902 20.740 1.00 97.06 192 LEU A CA 1
ATOM 1522 C C . LEU A 1 192 ? -14.577 -1.382 20.604 1.00 97.06 192 LEU A C 1
ATOM 1524 O O . LEU A 1 192 ? -15.665 -0.843 20.393 1.00 97.06 192 LEU A O 1
ATOM 1528 N N . LEU A 1 193 ? -13.435 -0.708 20.683 1.00 96.31 193 LEU A N 1
ATOM 1529 C CA . LEU A 1 193 ? -13.282 0.726 20.442 1.00 96.31 193 LEU A CA 1
ATOM 1530 C C . LEU A 1 193 ? -12.054 0.943 19.559 1.00 96.31 193 LEU A C 1
ATOM 1532 O O . LEU A 1 193 ? -11.041 0.274 19.747 1.00 96.31 193 LEU A O 1
ATOM 1536 N N . TRP A 1 194 ? -12.122 1.867 18.610 1.00 96.31 194 TRP A N 1
ATOM 1537 C CA . TRP A 1 194 ? -10.979 2.241 17.777 1.00 96.31 194 TRP A CA 1
ATOM 1538 C C . TRP A 1 194 ? -11.000 3.731 17.451 1.00 96.31 194 TRP A C 1
ATOM 1540 O O . TRP A 1 194 ? -11.994 4.425 17.651 1.00 96.31 194 TRP A O 1
ATOM 1550 N N . GLU A 1 195 ? -9.889 4.228 16.926 1.00 92.62 195 GLU A N 1
ATOM 1551 C CA . GLU A 1 195 ? -9.755 5.598 16.449 1.00 92.62 195 GLU A CA 1
ATOM 1552 C C . GLU A 1 195 ? -9.639 5.631 14.925 1.00 92.62 195 GLU A C 1
ATOM 1554 O O . GLU A 1 195 ? -9.132 4.701 14.283 1.00 92.62 195 GLU A O 1
ATOM 1559 N N . ASP A 1 196 ? -10.083 6.740 14.340 1.00 87.00 196 ASP A N 1
ATOM 1560 C CA . ASP A 1 196 ? -9.816 7.017 12.938 1.00 87.00 196 ASP A CA 1
ATOM 1561 C C . ASP A 1 196 ? -8.354 7.352 12.705 1.00 87.00 196 ASP A C 1
ATOM 1563 O O . ASP A 1 196 ? -7.709 8.079 13.460 1.00 87.00 196 ASP A O 1
ATOM 1567 N N . ASN A 1 197 ? -7.831 6.840 11.600 1.00 81.31 197 ASN A N 1
ATOM 1568 C CA . ASN A 1 197 ? -6.494 7.182 11.159 1.00 81.31 197 ASN A CA 1
ATOM 1569 C C . ASN A 1 197 ? -6.523 8.528 10.413 1.00 81.31 197 ASN A C 1
ATOM 1571 O O . ASN A 1 197 ? -7.371 8.699 9.533 1.00 81.31 197 ASN A O 1
ATOM 1575 N N . PRO A 1 198 ? -5.590 9.464 10.688 1.00 74.69 198 PRO A N 1
ATOM 1576 C CA . PRO A 1 198 ? -5.505 10.737 9.975 1.00 74.69 198 PRO A CA 1
ATOM 1577 C C . PRO A 1 198 ? -5.502 10.552 8.449 1.00 74.69 198 PRO A C 1
ATOM 1579 O O . PRO A 1 198 ? -4.556 10.006 7.863 1.00 74.69 198 PRO A O 1
ATOM 1582 N N . GLY A 1 199 ? -6.562 11.000 7.774 1.00 73.31 199 GLY A N 1
ATOM 1583 C CA . GLY A 1 199 ? -6.809 10.637 6.380 1.00 73.31 199 GLY A CA 1
ATOM 1584 C C . GLY A 1 199 ? -8.195 11.041 5.865 1.00 73.31 199 GLY A C 1
ATOM 1585 O O . GLY A 1 199 ? -8.862 11.861 6.492 1.00 73.31 199 GLY A O 1
ATOM 1586 N N . PRO A 1 200 ? -8.608 10.521 4.692 1.00 73.75 200 PRO A N 1
ATOM 1587 C CA . PRO A 1 200 ? -9.973 10.690 4.197 1.00 73.75 200 PRO A CA 1
ATOM 1588 C C . PRO A 1 200 ? -10.982 10.057 5.166 1.00 73.75 200 PRO A C 1
ATOM 1590 O O . PRO A 1 200 ? -10.713 8.999 5.736 1.00 73.75 200 PRO A O 1
ATOM 1593 N N . LYS A 1 201 ? -12.133 10.714 5.346 1.00 79.19 201 LYS A N 1
ATOM 1594 C CA . LYS A 1 201 ? -13.182 10.289 6.281 1.00 79.19 201 LYS A CA 1
ATOM 1595 C C . LYS A 1 201 ? -13.804 8.964 5.824 1.00 79.19 201 LYS A C 1
ATOM 1597 O O . LYS A 1 201 ? -14.168 8.817 4.658 1.00 79.19 201 LYS A O 1
ATOM 1602 N N . SER A 1 202 ? -13.934 8.016 6.744 1.00 87.25 202 SER A N 1
ATOM 1603 C CA . SER A 1 202 ? -14.691 6.778 6.553 1.00 87.25 202 SER A CA 1
ATOM 1604 C C . SER A 1 202 ? -16.200 7.056 6.584 1.00 87.25 202 SER A C 1
ATOM 1606 O O . SER A 1 202 ? -16.676 7.950 7.284 1.00 87.25 202 SER A O 1
ATOM 1608 N N . ALA A 1 203 ? -16.970 6.284 5.818 1.00 91.50 203 ALA A N 1
ATOM 1609 C CA . ALA A 1 203 ? -18.423 6.194 5.966 1.00 91.50 203 ALA A CA 1
ATOM 1610 C C . ALA A 1 203 ? -18.816 5.218 7.088 1.00 91.50 203 ALA A C 1
ATOM 1612 O O . ALA A 1 203 ? -19.897 5.326 7.663 1.00 91.50 203 ALA A O 1
ATOM 1613 N N . GLY A 1 204 ? -17.932 4.272 7.407 1.00 93.38 204 GLY A N 1
ATOM 1614 C CA . GLY A 1 204 ? -18.088 3.362 8.528 1.00 93.38 204 GLY A CA 1
ATOM 1615 C C . GLY A 1 204 ? -16.994 2.303 8.564 1.00 93.38 204 GLY A C 1
ATOM 1616 O O . GLY A 1 204 ? -15.948 2.435 7.924 1.00 93.38 204 GLY A O 1
ATOM 1617 N N . TYR A 1 205 ? -17.261 1.228 9.301 1.00 96.44 205 TYR A N 1
ATOM 1618 C CA . TYR A 1 205 ? -16.333 0.137 9.557 1.00 96.44 205 TYR A CA 1
ATOM 1619 C C . TYR A 1 205 ? -16.991 -1.227 9.391 1.00 96.44 205 TYR A C 1
ATOM 1621 O O . TYR A 1 205 ? -18.180 -1.398 9.653 1.00 96.44 205 TYR A O 1
ATOM 1629 N N . LYS A 1 206 ? -16.194 -2.214 8.988 1.00 97.62 206 LYS A N 1
ATOM 1630 C CA . LYS A 1 206 ? -16.545 -3.635 8.963 1.00 97.62 206 LYS A CA 1
ATOM 1631 C C . LYS A 1 206 ? -15.702 -4.354 10.012 1.00 97.62 206 LYS A C 1
ATOM 1633 O O . LYS A 1 206 ? -14.476 -4.231 10.000 1.00 97.62 206 LYS A O 1
ATOM 1638 N N . ILE A 1 207 ? -16.363 -5.080 10.908 1.00 98.06 207 ILE A N 1
ATOM 1639 C CA . ILE A 1 207 ? -15.731 -5.812 12.007 1.00 98.06 207 ILE A CA 1
ATOM 1640 C C . ILE A 1 207 ? -15.657 -7.281 11.623 1.00 98.06 207 ILE A C 1
ATOM 1642 O O . ILE A 1 207 ? -16.646 -7.864 11.172 1.00 98.06 207 ILE A O 1
ATOM 1646 N N . PHE A 1 208 ? -14.488 -7.871 11.838 1.00 97.44 208 PHE A N 1
ATOM 1647 C CA . PHE A 1 208 ? -14.217 -9.269 11.562 1.00 97.44 208 PHE A CA 1
ATOM 1648 C C . PHE A 1 208 ? -13.728 -9.971 12.823 1.00 97.44 208 PHE A C 1
ATOM 1650 O O . PHE A 1 208 ? -12.936 -9.399 13.573 1.00 97.44 208 PHE A O 1
ATOM 1657 N N . ARG A 1 209 ? -14.177 -11.211 13.026 1.00 97.75 209 ARG A N 1
ATOM 1658 C CA . ARG A 1 209 ? -13.845 -12.055 14.178 1.00 97.75 209 ARG A CA 1
ATOM 1659 C C . ARG A 1 209 ? -13.330 -13.419 13.732 1.00 97.75 209 ARG A C 1
ATOM 1661 O O . ARG A 1 209 ? -13.817 -13.966 12.748 1.00 97.75 209 ARG A O 1
ATOM 1668 N N . SER A 1 210 ? -12.389 -13.970 14.486 1.00 95.69 210 SER A N 1
ATOM 1669 C CA . SER A 1 210 ? -11.895 -15.344 14.372 1.00 95.69 210 SER A CA 1
ATOM 1670 C C . SER A 1 210 ? -11.694 -15.946 15.768 1.00 95.69 210 SER A C 1
ATOM 1672 O O . SER A 1 210 ? -11.513 -15.207 16.737 1.00 95.69 210 SER A O 1
ATOM 1674 N N . GLN A 1 211 ? -11.709 -17.275 15.881 1.00 92.69 211 GLN A N 1
ATOM 1675 C CA . GLN A 1 211 ? -11.265 -17.999 17.085 1.00 92.69 211 GLN A CA 1
ATOM 1676 C C . GLN A 1 211 ? -9.762 -18.339 17.056 1.00 92.69 211 GLN A C 1
ATOM 1678 O O . GLN A 1 211 ? -9.199 -18.724 18.075 1.00 92.69 211 GLN A O 1
ATOM 1683 N N . SER A 1 212 ? -9.099 -18.137 15.915 1.00 89.62 212 SER A N 1
ATOM 1684 C CA . SER A 1 212 ? -7.651 -18.290 15.724 1.00 89.62 212 SER A CA 1
ATOM 1685 C C . SER A 1 212 ? -7.017 -16.977 15.254 1.00 89.62 212 SER A C 1
ATOM 1687 O O . SER A 1 212 ? -7.642 -16.194 14.534 1.00 89.62 212 SER A O 1
ATOM 1689 N N . GLU A 1 213 ? -5.766 -16.733 15.635 1.00 87.25 213 GLU A N 1
ATOM 1690 C CA . GLU A 1 213 ? -5.017 -15.526 15.268 1.00 87.25 213 GLU A CA 1
ATOM 1691 C C . GLU A 1 213 ? -4.810 -15.379 13.755 1.00 87.25 213 GLU A C 1
ATOM 1693 O O . GLU A 1 213 ? -4.858 -14.271 13.206 1.00 87.25 213 GLU A O 1
ATOM 1698 N N . GLU A 1 214 ? -4.623 -16.513 13.085 1.00 88.19 214 GLU A N 1
ATOM 1699 C CA . GLU A 1 214 ? -4.358 -16.603 11.649 1.00 88.19 214 GLU A CA 1
ATOM 1700 C C . GLU A 1 214 ? -5.653 -16.601 10.826 1.00 88.19 214 GLU A C 1
ATOM 1702 O O . GLU A 1 214 ? -5.650 -16.211 9.658 1.00 88.19 214 GLU A O 1
ATOM 1707 N N . GLY A 1 215 ? -6.783 -16.927 11.459 1.00 88.06 215 GLY A N 1
ATOM 1708 C CA . GLY A 1 215 ? -8.097 -16.993 10.829 1.00 88.06 215 GLY A CA 1
ATOM 1709 C C . GLY A 1 215 ? -8.686 -18.409 10.810 1.00 88.06 215 GLY A C 1
ATOM 1710 O O . GLY A 1 215 ? -8.175 -19.297 11.488 1.00 88.06 215 GLY A O 1
ATOM 1711 N N . PRO A 1 216 ? -9.766 -18.626 10.042 1.00 92.62 216 PRO A N 1
ATOM 1712 C CA . PRO A 1 216 ? -10.410 -17.662 9.148 1.00 92.62 216 PRO A CA 1
ATOM 1713 C C . PRO A 1 216 ? -11.170 -16.557 9.900 1.00 92.62 216 PRO A C 1
ATOM 1715 O O . PRO A 1 216 ? -11.843 -16.799 10.897 1.00 92.62 216 PRO A O 1
ATOM 1718 N N . PHE A 1 217 ? -11.085 -15.325 9.392 1.00 94.31 217 PHE A N 1
ATOM 1719 C CA . PHE A 1 217 ? -11.847 -14.189 9.917 1.00 94.31 217 PHE A CA 1
ATOM 1720 C C . PHE A 1 217 ? -13.182 -14.042 9.184 1.00 94.31 217 PHE A C 1
ATOM 1722 O O . PHE A 1 217 ? -13.211 -13.911 7.961 1.00 94.31 217 PHE A O 1
ATOM 1729 N N . VAL A 1 218 ? -14.278 -13.977 9.938 1.00 94.12 218 VAL A N 1
ATOM 1730 C CA . VAL A 1 218 ? -15.639 -13.789 9.420 1.00 94.12 218 VAL A CA 1
ATOM 1731 C C . VAL A 1 218 ? -16.125 -12.384 9.757 1.00 94.12 218 VAL A C 1
ATOM 1733 O O . VAL A 1 218 ? -15.914 -11.899 10.868 1.00 94.12 218 VAL A O 1
ATOM 1736 N N . LYS A 1 219 ? -16.782 -11.712 8.806 1.00 96.88 219 LYS A N 1
ATOM 1737 C CA . LYS A 1 219 ? -17.425 -10.415 9.056 1.00 96.88 219 LYS A CA 1
ATOM 1738 C C . LYS A 1 219 ? -18.629 -10.622 9.974 1.00 96.88 219 LYS A C 1
ATOM 1740 O O . LYS A 1 219 ? -19.556 -11.328 9.599 1.00 96.88 219 LYS A O 1
ATOM 1745 N N . ILE A 1 220 ? -18.636 -9.961 11.127 1.00 97.06 220 ILE A N 1
ATOM 1746 C CA . ILE A 1 220 ? -19.732 -10.058 12.104 1.00 97.06 220 ILE A CA 1
ATOM 1747 C C . ILE A 1 220 ? -20.617 -8.813 12.134 1.00 97.06 220 ILE A C 1
ATOM 1749 O O . ILE A 1 220 ? -21.772 -8.897 12.527 1.00 97.06 220 ILE A O 1
ATOM 1753 N N . ALA A 1 221 ? -20.097 -7.658 11.706 1.00 96.19 221 ALA A N 1
ATOM 1754 C CA . ALA A 1 221 ? -20.855 -6.415 11.748 1.00 96.19 221 ALA A CA 1
ATOM 1755 C C . ALA A 1 221 ? -20.354 -5.365 10.755 1.00 96.19 221 ALA A C 1
ATOM 1757 O O . ALA A 1 221 ? -19.223 -5.410 10.254 1.00 96.19 221 ALA A O 1
ATOM 1758 N N . GLN A 1 222 ? -21.223 -4.390 10.498 1.00 96.88 222 GLN A N 1
ATOM 1759 C CA . GLN A 1 222 ? -20.910 -3.149 9.809 1.00 96.88 222 GLN A CA 1
ATOM 1760 C C . GLN A 1 222 ? -21.553 -1.990 10.571 1.00 96.88 222 GLN A C 1
ATOM 1762 O O . GLN A 1 222 ? -22.753 -2.013 10.820 1.00 96.88 222 GLN A O 1
ATOM 1767 N N . VAL A 1 223 ? -20.760 -0.992 10.950 1.00 96.31 223 VAL A N 1
ATOM 1768 C CA . VAL A 1 223 ? -21.192 0.114 11.820 1.00 96.31 223 VAL A CA 1
ATOM 1769 C C . VAL A 1 223 ? -20.692 1.451 11.292 1.00 96.31 223 VAL A C 1
ATOM 1771 O O . VAL A 1 223 ? -19.705 1.504 10.566 1.00 96.31 223 VAL A O 1
ATOM 1774 N N . THR A 1 224 ? -21.345 2.543 11.678 1.00 94.31 224 THR A N 1
ATOM 1775 C CA . THR A 1 224 ? -20.915 3.918 11.358 1.00 94.31 224 THR A CA 1
ATOM 1776 C C . THR A 1 224 ? -20.167 4.593 12.509 1.00 94.31 224 THR A C 1
ATOM 1778 O O . THR A 1 224 ? -19.490 5.591 12.295 1.00 94.31 224 THR A O 1
ATOM 1781 N N . LYS A 1 225 ? -20.279 4.054 13.730 1.00 93.94 225 LYS A N 1
ATOM 1782 C CA . LYS A 1 225 ? -19.598 4.547 14.934 1.00 93.94 225 LYS A CA 1
ATOM 1783 C C . LYS A 1 225 ? -18.278 3.811 15.147 1.00 93.94 225 LYS A C 1
ATOM 1785 O O . LYS A 1 225 ? -18.140 2.657 14.757 1.00 93.94 225 LYS A O 1
ATOM 1790 N N . ASN A 1 226 ? -17.343 4.435 15.857 1.00 93.69 226 ASN A N 1
ATOM 1791 C CA . ASN A 1 226 ? -16.019 3.861 16.129 1.00 93.69 226 ASN A CA 1
ATOM 1792 C C . ASN A 1 226 ? -16.017 2.869 17.308 1.00 93.69 226 ASN A C 1
ATOM 1794 O O . ASN A 1 226 ? -15.006 2.679 17.982 1.00 93.69 226 ASN A O 1
ATOM 1798 N N . ASN A 1 227 ? -17.172 2.271 17.595 1.00 94.94 227 ASN A N 1
ATOM 1799 C CA . ASN A 1 227 ? -17.343 1.264 18.625 1.00 94.94 227 ASN A CA 1
ATOM 1800 C C . ASN A 1 227 ? -18.314 0.180 18.161 1.00 94.94 227 ASN A C 1
ATOM 1802 O O . ASN A 1 227 ? -19.169 0.406 17.302 1.00 94.94 227 ASN A O 1
ATOM 1806 N N . TYR A 1 228 ? -18.163 -1.002 18.747 1.00 97.44 228 TYR A N 1
ATOM 1807 C CA . TYR A 1 228 ? -19.052 -2.133 18.529 1.00 97.44 228 TYR A CA 1
ATOM 1808 C C . TYR A 1 228 ? -19.037 -3.048 19.752 1.00 97.44 228 TYR A C 1
ATOM 1810 O O . TYR A 1 228 ? -17.997 -3.215 20.384 1.00 97.44 228 TYR A O 1
ATOM 1818 N N . VAL A 1 229 ? -20.174 -3.650 20.091 1.00 96.62 229 VAL A N 1
ATOM 1819 C CA . VAL A 1 229 ? -20.259 -4.659 21.151 1.00 96.62 229 VAL A CA 1
ATOM 1820 C C . VAL A 1 229 ? -20.609 -5.984 20.496 1.00 96.62 229 VAL A C 1
ATOM 1822 O O . VAL A 1 229 ? -21.681 -6.125 19.922 1.00 96.62 229 VAL A O 1
ATOM 1825 N N . ASP A 1 230 ? -19.680 -6.932 20.562 1.00 96.75 230 ASP A N 1
ATOM 1826 C CA . ASP A 1 230 ? -19.908 -8.308 20.138 1.00 96.75 230 ASP A CA 1
ATOM 1827 C C . ASP A 1 230 ? -20.541 -9.071 21.301 1.00 96.75 230 ASP A C 1
ATOM 1829 O O . ASP A 1 230 ? -19.929 -9.143 22.364 1.00 96.75 230 ASP A O 1
ATOM 1833 N N . GLU A 1 231 ? -21.756 -9.586 21.135 1.00 94.38 231 GLU A N 1
ATOM 1834 C CA . GLU A 1 231 ? -22.540 -10.260 22.180 1.00 94.38 231 GLU A CA 1
ATOM 1835 C C . GLU A 1 231 ? -22.789 -11.735 21.828 1.00 94.38 231 GLU A C 1
ATOM 1837 O O . GLU A 1 231 ? -22.548 -12.171 20.704 1.00 94.38 231 GLU A O 1
ATOM 1842 N N . GLY A 1 232 ? -23.265 -12.522 22.796 1.00 90.38 232 GLY A N 1
ATOM 1843 C CA . GLY A 1 232 ? -23.541 -13.951 22.596 1.00 90.38 232 GLY A CA 1
ATOM 1844 C C . GLY A 1 232 ? -22.282 -14.821 22.522 1.00 90.38 232 GLY A C 1
ATOM 1845 O O . GLY A 1 232 ? -22.308 -15.894 21.928 1.00 90.38 232 GLY A O 1
ATOM 1846 N N . LEU A 1 233 ? -21.174 -14.356 23.100 1.00 92.75 233 LEU A N 1
ATOM 1847 C CA . LEU A 1 233 ? -19.903 -15.077 23.119 1.00 92.75 233 LEU A CA 1
ATOM 1848 C C . LEU A 1 233 ? -19.867 -16.151 24.205 1.00 92.75 233 LEU A C 1
ATOM 1850 O O . LEU A 1 233 ? -20.448 -15.989 25.282 1.00 92.75 233 LEU A O 1
ATOM 1854 N N . GLU A 1 234 ? -19.103 -17.210 23.949 1.00 90.62 234 GLU A N 1
ATOM 1855 C CA . GLU A 1 234 ? -18.827 -18.238 24.946 1.00 90.62 234 GLU A CA 1
ATOM 1856 C C . GLU A 1 234 ? -17.982 -17.665 26.086 1.00 90.62 234 GLU A C 1
ATOM 1858 O O . GLU A 1 234 ? -17.090 -16.832 25.883 1.00 90.62 234 GLU A O 1
ATOM 1863 N N . LYS A 1 235 ? -18.257 -18.120 27.312 1.00 88.19 235 LYS A N 1
ATOM 1864 C CA . LYS A 1 235 ? -17.507 -17.707 28.503 1.00 88.19 235 LYS A CA 1
ATOM 1865 C C . LYS A 1 235 ? -16.098 -18.297 28.448 1.00 88.19 235 LYS A C 1
ATOM 1867 O O . LYS A 1 235 ? -15.916 -19.449 28.073 1.00 88.19 235 LYS A O 1
ATOM 1872 N N . THR A 1 236 ? -15.096 -17.533 28.878 1.00 88.25 236 THR A N 1
ATOM 1873 C CA . THR A 1 236 ? -13.676 -17.941 28.918 1.00 88.25 236 THR A CA 1
ATOM 1874 C C . THR A 1 236 ? -13.039 -18.311 27.570 1.00 88.25 236 THR A C 1
ATOM 1876 O O . THR A 1 236 ? -11.929 -18.845 27.549 1.00 88.25 236 THR A O 1
ATOM 1879 N N . ALA A 1 237 ? -13.673 -17.970 26.448 1.00 91.94 237 ALA A N 1
ATOM 1880 C CA . ALA A 1 237 ? -13.161 -18.211 25.104 1.00 91.94 237 ALA A CA 1
ATOM 1881 C C . ALA A 1 237 ? -12.348 -17.014 24.581 1.00 91.94 237 ALA A C 1
ATOM 1883 O O . ALA A 1 237 ? -12.623 -15.854 24.903 1.00 91.94 237 ALA A O 1
ATOM 1884 N N . ALA A 1 238 ? -11.311 -17.303 23.790 1.00 94.31 238 ALA A N 1
ATOM 1885 C CA . ALA A 1 238 ? -10.488 -16.292 23.135 1.00 94.31 238 ALA A CA 1
ATOM 1886 C C . ALA A 1 238 ? -11.007 -15.998 21.724 1.00 94.31 238 ALA A C 1
ATOM 1888 O O . ALA A 1 238 ? -11.314 -16.907 20.959 1.00 94.31 238 ALA A O 1
ATOM 1889 N N . TYR A 1 239 ? -11.045 -14.717 21.382 1.00 95.94 239 TYR A N 1
ATOM 1890 C CA . TYR A 1 239 ? -11.463 -14.213 20.086 1.00 95.94 239 TYR A CA 1
ATOM 1891 C C . TYR A 1 239 ? -10.452 -13.193 19.570 1.00 95.94 239 TYR A C 1
ATOM 1893 O O . TYR A 1 239 ? -9.836 -12.439 20.333 1.00 95.94 239 TYR A O 1
ATOM 1901 N N . TYR A 1 240 ? -10.300 -13.164 18.254 1.00 96.38 240 TYR A N 1
ATOM 1902 C CA . TYR A 1 240 ? -9.402 -12.277 17.535 1.00 96.38 240 TYR A CA 1
ATOM 1903 C C . TYR A 1 240 ? -10.218 -11.358 16.646 1.00 96.38 240 TYR A C 1
ATOM 1905 O O . TYR A 1 240 ? -11.088 -11.825 15.911 1.00 96.38 240 TYR A O 1
ATOM 1913 N N . TYR A 1 241 ? -9.918 -10.063 16.686 1.00 97.38 241 TYR A N 1
ATOM 1914 C CA . TYR A 1 241 ? -10.660 -9.052 15.944 1.00 97.38 241 TYR A CA 1
ATOM 1915 C C . TYR A 1 241 ? -9.756 -8.239 15.030 1.00 97.38 241 TYR A C 1
ATOM 1917 O O . TYR A 1 241 ? -8.629 -7.888 15.387 1.00 97.38 241 TYR A O 1
ATOM 1925 N N . ARG A 1 242 ? -10.291 -7.905 13.854 1.00 97.06 242 ARG A N 1
ATOM 1926 C CA . ARG A 1 242 ? -9.732 -6.925 12.917 1.00 97.06 242 ARG A CA 1
ATOM 1927 C C . ARG A 1 242 ? -10.854 -6.038 12.398 1.00 97.06 242 ARG A C 1
ATOM 1929 O O . ARG A 1 242 ? -11.991 -6.484 12.250 1.00 97.06 242 ARG A O 1
ATOM 1936 N N . VAL A 1 243 ? -10.528 -4.790 12.088 1.00 97.12 243 VAL A N 1
ATOM 1937 C CA . VAL A 1 243 ? -11.497 -3.809 11.590 1.00 97.12 243 VAL A CA 1
ATOM 1938 C C . VAL A 1 243 ? -10.965 -3.171 10.314 1.00 97.12 243 VAL A C 1
ATOM 1940 O O . VAL A 1 243 ? -9.785 -2.837 10.224 1.00 97.12 243 VAL A O 1
ATOM 1943 N N . LYS A 1 244 ? -11.835 -3.001 9.319 1.00 95.75 244 LYS A N 1
ATOM 1944 C CA . LYS A 1 244 ? -11.573 -2.192 8.121 1.00 95.75 244 LYS A CA 1
ATOM 1945 C C . LYS A 1 244 ? -12.503 -1.001 8.100 1.00 95.75 244 LYS A C 1
ATOM 1947 O O . LYS A 1 244 ? -13.660 -1.134 8.485 1.00 95.75 244 LYS A O 1
ATOM 1952 N N . ALA A 1 245 ? -12.029 0.130 7.607 1.00 94.88 245 ALA A N 1
ATOM 1953 C CA . ALA A 1 245 ? -12.892 1.244 7.256 1.00 94.88 245 ALA A CA 1
ATOM 1954 C C . ALA A 1 245 ? -13.443 1.044 5.831 1.00 94.88 245 ALA A C 1
ATOM 1956 O O . ALA A 1 245 ? -12.803 0.380 5.012 1.00 94.88 245 ALA A O 1
ATOM 1957 N N . PHE A 1 246 ? -14.603 1.628 5.521 1.00 91.25 246 PHE A N 1
ATOM 1958 C CA . PHE A 1 246 ? -15.107 1.774 4.148 1.00 91.25 246 PHE A CA 1
ATOM 1959 C C . PHE A 1 246 ? -15.594 3.208 3.870 1.00 91.25 246 PHE A C 1
ATOM 1961 O O . PHE A 1 246 ? -15.976 3.913 4.804 1.00 91.25 246 PHE A O 1
ATOM 1968 N N . ASP A 1 247 ? -15.548 3.662 2.612 1.00 89.44 247 ASP A N 1
ATOM 1969 C CA . ASP A 1 247 ? -16.041 4.984 2.181 1.00 89.44 247 ASP A CA 1
ATOM 1970 C C . ASP A 1 247 ? -17.484 4.925 1.639 1.00 89.44 247 ASP A C 1
ATOM 1972 O O . ASP A 1 247 ? -18.083 3.856 1.533 1.00 89.44 247 ASP A O 1
ATOM 1976 N N . THR A 1 248 ? -18.073 6.070 1.278 1.00 85.31 248 THR A N 1
ATOM 1977 C CA . THR A 1 248 ? -19.454 6.136 0.749 1.00 85.31 248 THR A CA 1
ATOM 1978 C C . THR A 1 248 ? -19.636 5.407 -0.584 1.00 85.31 248 THR A C 1
ATOM 1980 O O . THR A 1 248 ? -20.763 5.111 -0.968 1.00 85.31 248 THR A O 1
ATOM 1983 N N . ARG A 1 249 ? -18.538 5.085 -1.278 1.00 82.75 249 ARG A N 1
ATOM 1984 C CA . ARG A 1 249 ? -18.509 4.303 -2.522 1.00 82.75 249 ARG A CA 1
ATOM 1985 C C . ARG A 1 249 ? -18.261 2.813 -2.257 1.00 82.75 249 ARG A C 1
ATOM 1987 O O . ARG A 1 249 ? -18.096 2.047 -3.200 1.00 82.75 249 ARG A O 1
ATOM 1994 N N . GLY A 1 250 ? -18.198 2.399 -0.988 1.00 82.44 250 GLY A N 1
ATOM 1995 C CA . GLY A 1 250 ? -17.964 1.017 -0.573 1.00 82.44 250 GLY A CA 1
ATOM 1996 C C . GLY A 1 250 ? -16.506 0.561 -0.656 1.00 82.44 250 GLY A C 1
ATOM 1997 O O . GLY A 1 250 ? -16.232 -0.620 -0.448 1.00 82.44 250 GLY A O 1
ATOM 1998 N N . LYS A 1 251 ? -15.556 1.462 -0.933 1.00 85.50 251 LYS A N 1
ATOM 1999 C CA . LYS A 1 251 ? -14.133 1.125 -1.011 1.00 85.50 251 LYS A CA 1
ATOM 2000 C C . LYS A 1 251 ? -13.562 0.914 0.385 1.00 85.50 251 LYS A C 1
ATOM 2002 O O . LYS A 1 251 ? -13.737 1.759 1.257 1.00 85.50 251 LYS A O 1
ATOM 2007 N N . GLU A 1 252 ? -12.833 -0.180 0.572 1.00 90.69 252 GLU A N 1
ATOM 2008 C CA . GLU A 1 252 ? -12.295 -0.581 1.873 1.00 90.69 252 GLU A CA 1
ATOM 2009 C C . GLU A 1 252 ? -10.825 -0.196 2.070 1.00 90.69 252 GLU A C 1
ATOM 2011 O O . GLU A 1 252 ? -10.060 -0.057 1.111 1.00 90.69 252 GLU A O 1
ATOM 2016 N N . SER A 1 253 ? -10.430 -0.061 3.335 1.00 91.44 253 SER A N 1
ATOM 2017 C CA . SER A 1 253 ? -9.031 -0.021 3.757 1.00 91.44 253 SER A CA 1
ATOM 2018 C C . SER A 1 253 ? -8.418 -1.424 3.873 1.00 91.44 253 SER A C 1
ATOM 2020 O O . SER A 1 253 ? -9.118 -2.442 3.861 1.00 91.44 253 SER A O 1
ATOM 2022 N N . ASP A 1 254 ? -7.109 -1.480 4.120 1.00 92.19 254 ASP A N 1
ATOM 2023 C CA . ASP A 1 254 ? -6.477 -2.659 4.723 1.00 92.19 254 ASP A CA 1
ATOM 2024 C C . ASP A 1 254 ? -7.052 -2.943 6.124 1.00 92.19 254 ASP A C 1
ATOM 2026 O O . ASP A 1 254 ? -7.769 -2.114 6.694 1.00 92.19 254 ASP A O 1
ATOM 2030 N N . PHE A 1 255 ? -6.768 -4.124 6.683 1.00 92.38 255 PHE A N 1
ATOM 2031 C CA . PHE A 1 255 ? -7.156 -4.459 8.058 1.00 92.38 255 PHE A CA 1
ATOM 2032 C C . PHE A 1 255 ? -6.354 -3.648 9.084 1.00 92.38 255 PHE A C 1
ATOM 2034 O O . PHE A 1 255 ? -5.171 -3.367 8.893 1.00 92.38 255 PHE A O 1
ATOM 2041 N N . SER A 1 256 ? -6.987 -3.325 10.214 1.00 94.19 256 SER A N 1
ATOM 2042 C CA . SER A 1 256 ? -6.285 -2.911 11.428 1.00 94.19 256 SER A CA 1
ATOM 2043 C C . SER A 1 256 ? -5.330 -4.006 11.914 1.00 94.19 256 SER A C 1
ATOM 2045 O O . SER A 1 256 ? -5.412 -5.168 11.502 1.00 94.19 256 SER A O 1
ATOM 2047 N N . LYS A 1 257 ? -4.478 -3.660 12.887 1.00 92.56 257 LYS A N 1
ATOM 2048 C CA . LYS A 1 257 ? -3.790 -4.677 13.692 1.00 92.56 257 LYS A CA 1
ATOM 2049 C C . LYS A 1 257 ? -4.820 -5.637 14.295 1.00 92.56 257 LYS A C 1
ATOM 2051 O O . LYS A 1 257 ? -5.900 -5.200 14.707 1.00 92.56 257 LYS A O 1
ATOM 2056 N N . THR A 1 258 ? -4.477 -6.922 14.334 1.00 93.56 258 THR A N 1
ATOM 2057 C CA . THR A 1 258 ? -5.249 -7.924 15.074 1.00 93.56 258 THR A CA 1
ATOM 2058 C C . THR A 1 258 ? -5.166 -7.609 16.553 1.00 93.56 258 THR A C 1
ATOM 2060 O O . THR A 1 258 ? -4.080 -7.330 17.060 1.00 93.56 258 THR A O 1
ATOM 2063 N N . ILE A 1 259 ? -6.290 -7.706 17.248 1.00 95.50 259 ILE A N 1
ATOM 2064 C CA . ILE A 1 259 ? -6.294 -7.728 18.705 1.00 95.50 259 ILE A CA 1
ATOM 2065 C C . ILE A 1 259 ? -6.920 -9.012 19.211 1.00 95.50 259 ILE A C 1
ATOM 2067 O O . ILE A 1 259 ? -7.883 -9.520 18.639 1.00 95.50 259 ILE A O 1
ATOM 2071 N N . ARG A 1 260 ? -6.360 -9.520 20.303 1.00 95.94 260 ARG A N 1
ATOM 2072 C CA . ARG A 1 260 ? -6.863 -10.684 21.017 1.00 95.94 260 ARG A CA 1
ATOM 2073 C C . ARG A 1 260 ? -7.648 -10.220 22.234 1.00 95.94 260 ARG A C 1
ATOM 2075 O O . ARG A 1 260 ? -7.176 -9.370 22.984 1.00 95.94 260 ARG A O 1
ATOM 2082 N N . ALA A 1 261 ? -8.802 -10.825 22.467 1.00 94.56 261 ALA A N 1
ATOM 2083 C CA . ALA A 1 261 ? -9.587 -10.623 23.673 1.00 94.56 261 ALA A CA 1
ATOM 2084 C C . ALA A 1 261 ? -10.163 -11.956 24.146 1.00 94.56 261 ALA A C 1
ATOM 2086 O O . ALA A 1 261 ? -10.606 -12.769 23.343 1.00 94.56 261 ALA A O 1
ATOM 2087 N N . LYS A 1 262 ? -10.137 -12.192 25.457 1.00 93.88 262 LYS A N 1
ATOM 2088 C CA . LYS A 1 262 ? -10.704 -13.393 26.073 1.00 93.88 262 LYS A CA 1
ATOM 2089 C C . LYS A 1 262 ? -11.876 -12.969 26.942 1.00 93.88 262 LYS A C 1
ATOM 2091 O O . LYS A 1 262 ? -11.698 -12.077 27.771 1.00 93.88 262 LYS A O 1
ATOM 2096 N N . THR A 1 263 ? -13.049 -13.564 26.745 1.00 90.31 263 THR A N 1
ATOM 2097 C CA . THR A 1 263 ? -14.182 -13.333 27.650 1.00 90.31 263 THR A CA 1
ATOM 2098 C C . THR A 1 263 ? -13.785 -13.739 29.067 1.00 90.31 263 THR A C 1
ATOM 2100 O O . THR A 1 263 ? -13.025 -14.686 29.284 1.00 90.31 263 THR A O 1
ATOM 2103 N N . ILE A 1 264 ? -14.255 -12.978 30.045 1.00 85.69 264 ILE A N 1
ATOM 2104 C CA . ILE A 1 264 ? -13.945 -13.193 31.461 1.00 85.69 264 ILE A CA 1
ATOM 2105 C C . ILE A 1 264 ? -15.214 -13.609 32.174 1.00 85.69 264 ILE A C 1
ATOM 2107 O O . ILE A 1 264 ? -16.296 -13.247 31.739 1.00 85.69 264 ILE A O 1
ATOM 2111 N N . VAL A 1 265 ? -15.123 -14.330 33.282 1.00 79.81 265 VAL A N 1
ATOM 2112 C CA . VAL A 1 265 ? -16.328 -14.603 34.064 1.00 79.81 265 VAL A CA 1
ATOM 2113 C C . VAL A 1 265 ? -16.680 -13.358 34.878 1.00 79.81 265 VAL A C 1
ATOM 2115 O O . VAL A 1 265 ? -15.888 -12.908 35.701 1.00 79.81 265 VAL A O 1
ATOM 2118 N N . THR A 1 266 ? -17.852 -12.780 34.620 1.00 71.56 266 THR A N 1
ATOM 2119 C CA . THR A 1 266 ? -18.448 -11.720 35.447 1.00 71.56 266 THR A CA 1
ATOM 2120 C C . THR A 1 266 ? -19.805 -12.188 35.963 1.00 71.56 266 THR A C 1
ATOM 2122 O O . THR A 1 266 ? -20.437 -12.995 35.267 1.00 71.56 266 THR A O 1
ATOM 2125 N N . PRO A 1 267 ? -20.291 -11.644 37.097 1.00 71.62 267 PRO A N 1
ATOM 2126 C CA . PRO A 1 267 ? -21.640 -11.926 37.564 1.00 71.62 267 PRO A CA 1
ATOM 2127 C C . PRO A 1 267 ? -22.666 -11.652 36.464 1.00 71.62 267 PRO A C 1
ATOM 2129 O O . PRO A 1 267 ? -22.506 -10.694 35.691 1.00 71.62 267 PRO A O 1
ATOM 2132 N N . ASN A 1 268 ? -23.704 -12.483 36.354 1.00 72.25 268 ASN A N 1
ATOM 2133 C CA . ASN A 1 268 ? -24.742 -12.209 35.359 1.00 72.25 268 ASN A CA 1
ATOM 2134 C C . ASN A 1 268 ? -25.564 -10.975 35.792 1.00 72.25 268 ASN A C 1
ATOM 2136 O O . ASN A 1 268 ? -25.713 -10.716 36.991 1.00 72.25 268 ASN A O 1
ATOM 2140 N N . PRO A 1 269 ? -26.099 -10.188 34.839 1.00 74.75 269 PRO A N 1
ATOM 2141 C CA . PRO A 1 269 ? -26.915 -9.027 35.177 1.00 74.75 269 PRO A CA 1
ATOM 2142 C C . PRO A 1 269 ? -28.168 -9.442 35.970 1.00 74.75 269 PRO A C 1
ATOM 2144 O O . PRO A 1 269 ? -28.768 -10.473 35.648 1.00 74.75 269 PRO A O 1
ATOM 2147 N N . PRO A 1 270 ? -28.587 -8.652 36.977 1.00 81.62 270 PRO A N 1
ATOM 2148 C CA . PRO A 1 270 ? -29.826 -8.912 37.696 1.00 81.62 270 PRO A CA 1
ATOM 2149 C C . PRO A 1 270 ? -31.042 -8.726 36.784 1.00 81.62 270 PRO A C 1
ATOM 2151 O O . PRO A 1 270 ? -31.032 -7.908 35.864 1.00 81.62 270 PRO A O 1
ATOM 2154 N N . ILE A 1 271 ? -32.107 -9.465 37.071 1.00 85.12 271 ILE A N 1
ATOM 2155 C CA . ILE A 1 271 ? -33.395 -9.363 36.383 1.00 85.12 271 ILE A CA 1
ATOM 2156 C C . ILE A 1 271 ? -34.246 -8.346 37.138 1.00 85.12 271 ILE A C 1
ATOM 2158 O O . ILE A 1 271 ? -34.490 -8.525 38.330 1.00 85.12 271 ILE A O 1
ATOM 2162 N N . ILE A 1 272 ? -34.707 -7.289 36.466 1.00 88.94 272 ILE A N 1
ATOM 2163 C CA . ILE A 1 272 ? -35.694 -6.364 37.041 1.00 88.94 272 ILE A CA 1
ATOM 2164 C C . ILE A 1 272 ? -37.051 -7.073 37.047 1.00 88.94 272 ILE A C 1
ATOM 2166 O O . ILE A 1 272 ? -37.544 -7.477 36.000 1.00 88.94 272 ILE A O 1
ATOM 2170 N N . LEU A 1 273 ? -37.634 -7.228 38.233 1.00 89.38 273 LEU A N 1
ATOM 2171 C CA . LEU A 1 273 ? -38.924 -7.878 38.453 1.00 89.38 273 LEU A CA 1
ATOM 2172 C C . LEU A 1 273 ? -40.089 -6.886 38.360 1.00 89.38 273 LEU A C 1
ATOM 2174 O O . LEU A 1 273 ? -41.134 -7.221 37.815 1.00 89.38 273 LEU A O 1
ATOM 2178 N N . SER A 1 274 ? -39.922 -5.667 38.884 1.00 91.94 274 SER A N 1
ATOM 2179 C CA . SER A 1 274 ? -40.963 -4.635 38.824 1.00 91.94 274 SER A CA 1
ATOM 2180 C C . SER A 1 274 ? -40.412 -3.224 39.004 1.00 91.94 274 SER A C 1
ATOM 2182 O O . SER A 1 274 ? -39.449 -3.013 39.745 1.00 91.94 274 SER A O 1
ATOM 2184 N N . THR A 1 275 ? -41.086 -2.246 38.400 1.00 91.56 275 THR A N 1
ATOM 2185 C CA . THR A 1 275 ? -40.888 -0.811 38.630 1.00 91.56 275 THR A CA 1
ATOM 2186 C C . THR A 1 275 ? -42.224 -0.171 39.014 1.00 91.56 275 THR A C 1
ATOM 2188 O O . THR A 1 275 ? -43.231 -0.364 38.342 1.00 91.56 275 THR A O 1
ATOM 2191 N N . GLN A 1 276 ? -42.256 0.572 40.119 1.00 94.44 276 GLN A N 1
ATOM 2192 C CA . GLN A 1 276 ? -43.448 1.263 40.619 1.00 94.44 276 GLN A CA 1
ATOM 2193 C C . GLN A 1 276 ? -43.114 2.737 40.847 1.00 94.44 276 GLN A C 1
ATOM 2195 O O . GLN A 1 276 ? -42.174 3.065 41.576 1.00 94.44 276 GLN A O 1
ATOM 2200 N N . ALA A 1 277 ? -43.863 3.628 40.200 1.00 92.50 277 ALA A N 1
ATOM 2201 C CA . ALA A 1 277 ? -43.701 5.065 40.365 1.00 92.50 277 ALA A CA 1
ATOM 2202 C C . ALA A 1 277 ? -44.452 5.554 41.611 1.00 92.50 277 ALA A C 1
ATOM 2204 O O . ALA A 1 277 ? -45.585 5.156 41.868 1.00 92.50 277 ALA A O 1
ATOM 2205 N N . HIS A 1 278 ? -43.824 6.455 42.356 1.00 92.88 278 HIS A N 1
ATOM 2206 C CA . HIS A 1 278 ? -44.400 7.148 43.500 1.00 92.88 278 HIS A CA 1
ATOM 2207 C C . HIS A 1 278 ? -44.136 8.653 43.373 1.00 92.88 278 HIS A C 1
ATOM 2209 O O . HIS A 1 278 ? -43.301 9.104 42.583 1.00 92.88 278 HIS A O 1
ATOM 2215 N N . VAL A 1 279 ? -44.810 9.458 44.197 1.00 92.25 279 VAL A N 1
ATOM 2216 C CA . VAL A 1 279 ? -44.513 10.893 44.292 1.00 92.25 279 VAL A CA 1
ATOM 2217 C C . VAL A 1 279 ? -43.058 11.060 44.749 1.00 92.25 279 VAL A C 1
ATOM 2219 O O . VAL A 1 279 ? -42.686 10.636 45.841 1.00 92.25 279 VAL A O 1
ATOM 2222 N N . LYS A 1 280 ? -42.222 11.647 43.883 1.00 91.06 280 LYS A N 1
ATOM 2223 C CA . LYS A 1 280 ? -40.777 11.880 44.092 1.00 91.06 280 LYS A CA 1
ATOM 2224 C C . LYS A 1 280 ? -39.911 10.626 44.318 1.00 91.06 280 LYS A C 1
ATOM 2226 O O . LYS A 1 280 ? -38.750 10.768 44.698 1.00 91.06 280 LYS A O 1
ATOM 2231 N N . SER A 1 281 ? -40.402 9.414 44.060 1.00 91.38 281 SER A N 1
ATOM 2232 C CA . SER A 1 281 ? -39.574 8.202 44.148 1.00 91.38 281 SER A CA 1
ATOM 2233 C C . SER A 1 281 ? -40.002 7.130 43.147 1.00 91.38 281 SER A C 1
ATOM 2235 O O . SER A 1 281 ? -41.092 7.173 42.586 1.00 91.38 281 SER A O 1
ATOM 2237 N N . ILE A 1 282 ? -39.112 6.177 42.878 1.00 91.75 282 ILE A N 1
ATOM 2238 C CA . ILE A 1 282 ? -39.392 5.012 42.035 1.00 91.75 282 ILE A CA 1
ATOM 2239 C C . ILE A 1 282 ? -38.894 3.796 42.804 1.00 91.75 282 ILE A C 1
ATOM 2241 O O . ILE A 1 282 ? -37.710 3.718 43.139 1.00 91.75 282 ILE A O 1
ATOM 2245 N N . LYS A 1 283 ? -39.790 2.853 43.090 1.00 93.94 283 LYS A N 1
ATOM 2246 C CA . LYS A 1 283 ? -39.433 1.566 43.680 1.00 93.94 283 LYS A CA 1
ATOM 2247 C C . LYS A 1 283 ? -39.091 0.599 42.553 1.00 93.94 283 LYS A C 1
ATOM 2249 O O . LYS A 1 283 ? -39.894 0.382 41.651 1.00 93.94 283 LYS A O 1
ATOM 2254 N N . ILE A 1 284 ? -37.893 0.027 42.601 1.00 93.06 284 ILE A N 1
ATOM 2255 C CA . ILE A 1 284 ? -37.416 -0.972 41.640 1.00 93.06 284 ILE A CA 1
ATOM 2256 C C . ILE A 1 284 ? -37.141 -2.252 42.424 1.00 93.06 284 ILE A C 1
ATOM 2258 O O . ILE A 1 284 ? -36.488 -2.208 43.464 1.00 93.06 284 ILE A O 1
ATOM 2262 N N . THR A 1 285 ? -37.640 -3.383 41.943 1.00 91.88 285 THR A N 1
ATOM 2263 C CA . THR A 1 285 ? -37.401 -4.706 42.530 1.00 91.88 285 THR A CA 1
ATOM 2264 C C . THR A 1 285 ? -36.678 -5.563 41.506 1.00 91.88 285 THR A C 1
ATOM 2266 O O . THR A 1 285 ? -37.045 -5.555 40.334 1.00 91.88 285 THR A O 1
ATOM 2269 N N . TRP A 1 286 ? -35.638 -6.280 41.927 1.00 90.12 286 TRP A N 1
ATOM 2270 C CA . TRP A 1 286 ? -34.816 -7.119 41.055 1.00 90.12 286 TRP A CA 1
ATOM 2271 C C . TRP A 1 286 ? -34.363 -8.399 41.767 1.00 90.12 286 TRP A C 1
ATOM 2273 O O . TRP A 1 286 ? -34.387 -8.471 42.994 1.00 90.12 286 TRP A O 1
ATOM 2283 N N . ALA A 1 287 ? -33.933 -9.396 40.994 1.00 84.50 287 ALA A N 1
ATOM 2284 C CA . ALA A 1 287 ? -33.378 -10.661 41.478 1.00 84.50 287 ALA A CA 1
ATOM 2285 C C . ALA A 1 287 ? -32.029 -10.985 40.804 1.00 84.50 287 ALA A C 1
ATOM 2287 O O . ALA A 1 287 ? -31.800 -10.565 39.665 1.00 84.50 287 ALA A O 1
ATOM 2288 N N . PRO A 1 288 ? -31.126 -11.729 41.473 1.00 76.88 288 PRO A N 1
ATOM 2289 C CA . PRO A 1 288 ? -29.917 -12.252 40.841 1.00 76.88 288 PRO A CA 1
ATOM 2290 C C . PRO A 1 288 ? -30.262 -13.253 39.730 1.00 76.88 288 PRO A C 1
ATOM 2292 O O . PRO A 1 288 ? -31.297 -13.919 39.768 1.00 76.88 288 PRO A O 1
ATOM 2295 N N . ASN A 1 289 ? -29.371 -13.378 38.747 1.00 68.25 289 ASN A N 1
ATOM 2296 C CA . ASN A 1 289 ? -29.502 -14.324 37.644 1.00 68.25 289 ASN A CA 1
ATOM 2297 C C . ASN A 1 289 ? -28.278 -15.263 37.614 1.00 68.25 289 ASN A C 1
ATOM 2299 O O . ASN A 1 289 ? -27.156 -14.762 37.569 1.00 68.25 289 ASN A O 1
ATOM 2303 N N . PRO A 1 290 ? -28.429 -16.597 37.612 1.00 61.72 290 PRO A N 1
ATOM 2304 C CA . PRO A 1 290 ? -29.657 -17.334 37.894 1.00 61.72 290 PRO A CA 1
ATOM 2305 C C . PRO A 1 290 ? -30.067 -17.216 39.373 1.00 61.72 290 PRO A C 1
ATOM 2307 O O . PRO A 1 290 ? -29.238 -16.985 40.250 1.00 61.72 290 PRO A O 1
ATOM 2310 N N . ILE A 1 291 ? -31.366 -17.392 39.644 1.00 57.53 291 ILE A N 1
ATOM 2311 C CA . ILE A 1 291 ? -31.984 -17.251 40.980 1.00 57.53 291 ILE A CA 1
ATOM 2312 C C . ILE A 1 291 ? -31.351 -18.211 42.007 1.00 57.53 291 ILE A C 1
ATOM 2314 O O . ILE A 1 291 ? -31.233 -17.880 43.185 1.00 57.53 291 ILE A O 1
ATOM 2318 N N . LYS A 1 292 ? -30.901 -19.389 41.554 1.00 53.53 292 LYS A N 1
ATOM 2319 C CA . LYS A 1 292 ? -30.032 -20.306 42.302 1.00 53.53 292 LYS A CA 1
ATOM 2320 C C . LYS A 1 292 ? -28.614 -20.136 41.768 1.00 53.53 292 LYS A C 1
ATOM 2322 O O . LYS A 1 292 ? -28.384 -20.398 40.594 1.00 53.53 292 LYS A O 1
ATOM 2327 N N . SER A 1 293 ? -27.691 -19.676 42.604 1.00 43.28 293 SER A N 1
ATOM 2328 C CA . SER A 1 293 ? -26.338 -19.308 42.186 1.00 43.28 293 SER A CA 1
ATOM 2329 C C . SER A 1 293 ? -25.366 -20.491 42.269 1.00 43.28 293 SER A C 1
ATOM 2331 O O . SER A 1 293 ? -25.013 -20.904 43.372 1.00 43.28 293 SER A O 1
ATOM 2333 N N . PRO A 1 294 ? -24.856 -20.987 41.131 1.00 49.97 294 PRO A N 1
ATOM 2334 C CA . PRO A 1 294 ? -23.479 -21.432 41.004 1.00 49.97 294 PRO A CA 1
ATOM 2335 C C . PRO A 1 294 ? -22.645 -20.326 40.329 1.00 49.97 294 PRO A C 1
ATOM 2337 O O . PRO A 1 294 ? -21.802 -20.619 39.484 1.00 49.97 294 PRO A O 1
ATOM 2340 N N . ASP A 1 295 ? -22.917 -19.043 40.614 1.00 53.66 295 ASP A N 1
ATOM 2341 C CA . ASP A 1 295 ? -22.075 -17.950 40.124 1.00 53.66 295 ASP A CA 1
ATOM 2342 C C . ASP A 1 295 ? -20.684 -18.110 40.762 1.00 53.66 295 ASP A C 1
ATOM 2344 O O . ASP A 1 295 ? -20.566 -18.065 41.990 1.00 53.66 295 ASP A O 1
ATOM 2348 N N . PRO A 1 296 ? -19.618 -18.325 39.974 1.00 54.88 296 PRO A N 1
ATOM 2349 C CA . PRO A 1 296 ? -18.273 -18.523 40.513 1.00 54.88 296 PRO A CA 1
ATOM 2350 C C . PRO A 1 296 ? -17.715 -17.248 41.162 1.00 54.88 296 PRO A C 1
ATOM 2352 O O . PRO A 1 296 ? -16.689 -17.291 41.837 1.00 54.88 296 PRO A O 1
ATOM 2355 N N . THR A 1 297 ? -18.384 -16.108 40.975 1.00 56.81 297 THR A N 1
ATOM 2356 C CA . THR A 1 297 ? -18.051 -14.841 41.613 1.00 56.81 297 THR A CA 1
ATOM 2357 C C . THR A 1 297 ? -19.084 -14.533 42.694 1.00 56.81 297 THR A C 1
ATOM 2359 O O . THR A 1 297 ? -20.234 -14.219 42.404 1.00 56.81 297 THR A O 1
ATOM 2362 N N . LYS A 1 298 ? -18.688 -14.638 43.970 1.00 64.81 298 LYS A N 1
ATOM 2363 C CA . LYS A 1 298 ? -19.527 -14.277 45.126 1.00 64.81 298 LYS A CA 1
ATOM 2364 C C . LYS A 1 298 ? -20.059 -12.848 44.928 1.00 64.81 298 LYS A C 1
ATOM 2366 O O . LYS A 1 298 ? -19.287 -11.892 44.972 1.00 64.81 298 LYS A O 1
ATOM 2371 N N . LEU A 1 299 ? -21.359 -12.696 44.671 1.00 69.62 299 LEU A N 1
ATOM 2372 C CA . LEU A 1 299 ? -21.976 -11.390 44.429 1.00 69.62 299 LEU A CA 1
ATOM 2373 C C . LEU A 1 299 ? -21.846 -10.512 45.688 1.00 69.62 299 LEU A C 1
ATOM 2375 O O . LEU A 1 299 ? -22.339 -10.880 46.750 1.00 69.62 299 LEU A O 1
ATOM 2379 N N . MET A 1 3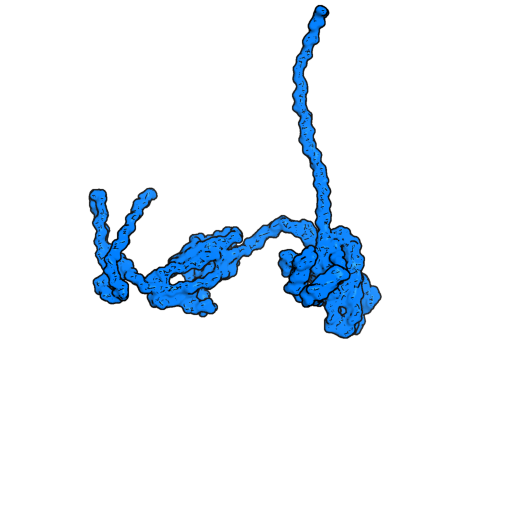00 ? -21.181 -9.359 45.574 1.00 76.31 300 MET A N 1
ATOM 2380 C CA . MET A 1 300 ? -20.934 -8.444 46.705 1.00 76.31 300 MET A CA 1
ATOM 2381 C C . MET A 1 300 ? -22.001 -7.354 46.865 1.00 76.31 300 MET A C 1
ATOM 2383 O O . MET A 1 300 ? -22.114 -6.755 47.928 1.00 76.31 300 MET A O 1
ATOM 2387 N N . GLY A 1 301 ? -22.780 -7.073 45.819 1.00 80.12 301 GLY A N 1
ATOM 2388 C CA . GLY A 1 301 ? -23.802 -6.028 45.822 1.00 80.12 301 GLY A CA 1
ATOM 2389 C C . GLY A 1 301 ? -24.196 -5.599 44.410 1.00 80.12 301 GLY A C 1
ATOM 2390 O O . GLY A 1 301 ? -23.709 -6.153 43.423 1.00 80.12 301 GLY A O 1
ATOM 2391 N N . TYR A 1 302 ? -25.064 -4.592 44.311 1.00 84.81 302 TYR A N 1
ATOM 2392 C CA . TYR A 1 302 ? -25.561 -4.051 43.043 1.00 84.81 302 TYR A CA 1
ATOM 2393 C C . TYR A 1 302 ? -25.192 -2.574 42.901 1.00 84.81 302 TYR A C 1
ATOM 2395 O O . TYR A 1 302 ? -25.224 -1.822 43.872 1.00 84.81 302 TYR A O 1
ATOM 2403 N N . LYS A 1 303 ? -24.874 -2.144 41.677 1.00 86.00 303 LYS A N 1
ATOM 2404 C CA . LYS A 1 303 ? -24.718 -0.724 41.338 1.00 86.00 303 LYS A CA 1
ATOM 2405 C C . LYS A 1 303 ? -25.969 -0.252 40.603 1.00 86.00 303 LYS A C 1
ATOM 2407 O O . LYS A 1 303 ? -26.279 -0.785 39.540 1.00 86.00 303 LYS A O 1
ATOM 2412 N N . LEU A 1 304 ? -26.672 0.732 41.164 1.00 87.25 304 LEU A N 1
ATOM 2413 C CA . LEU A 1 304 ? -27.825 1.375 40.530 1.00 87.25 304 LEU A CA 1
ATOM 2414 C C . LEU A 1 304 ? -27.389 2.657 39.820 1.00 87.25 304 LEU A C 1
ATOM 2416 O O . LEU A 1 304 ? -26.687 3.489 40.391 1.00 87.25 304 LEU A O 1
ATOM 2420 N N . TYR A 1 305 ? -27.857 2.826 38.588 1.00 88.25 305 TYR A N 1
ATOM 2421 C CA . TYR A 1 305 ? -27.626 4.013 37.773 1.00 88.25 305 TYR A CA 1
ATOM 2422 C C . TYR A 1 305 ? -28.983 4.584 37.349 1.00 88.25 305 TYR A C 1
ATOM 2424 O O . TYR A 1 305 ? -29.882 3.826 36.989 1.00 88.25 305 TYR A O 1
ATOM 2432 N N . ARG A 1 306 ? -29.138 5.913 37.391 1.00 86.62 306 ARG A N 1
ATOM 2433 C CA . ARG A 1 306 ? -30.320 6.629 36.883 1.00 86.62 306 ARG A CA 1
ATOM 2434 C C . ARG A 1 306 ? -29.879 7.749 35.945 1.00 86.62 306 ARG A C 1
ATOM 2436 O O . ARG A 1 306 ? -28.859 8.382 36.204 1.00 86.62 306 ARG A O 1
ATOM 2443 N N . ALA A 1 307 ? -30.663 8.016 34.910 1.00 87.50 307 ALA A N 1
ATOM 2444 C CA . ALA A 1 307 ? -30.492 9.162 34.024 1.00 87.50 307 ALA A CA 1
ATOM 2445 C C . ALA A 1 307 ? -31.851 9.842 33.818 1.00 87.50 307 ALA A C 1
ATOM 2447 O O . ALA A 1 307 ? -32.881 9.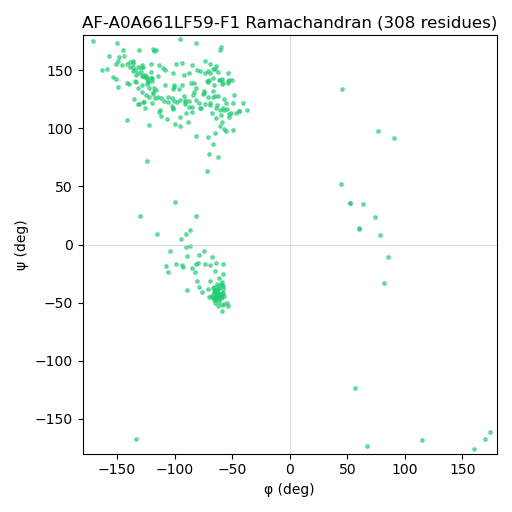167 33.820 1.00 87.50 307 ALA A O 1
ATOM 2448 N N . LYS A 1 308 ? -31.848 11.169 33.673 1.00 85.38 308 LYS A N 1
ATOM 2449 C CA . LYS A 1 308 ? -33.019 11.952 33.275 1.00 85.38 308 LYS A CA 1
ATOM 2450 C C . LYS A 1 308 ? -32.855 12.261 31.792 1.00 85.38 308 LYS A C 1
ATOM 2452 O O . LYS A 1 308 ? -31.815 12.788 31.410 1.00 85.38 308 LYS A O 1
ATOM 2457 N N . THR A 1 309 ? -33.828 11.889 30.974 1.00 79.88 309 THR A N 1
ATOM 2458 C CA . THR A 1 309 ? -33.879 12.350 29.585 1.00 79.88 309 THR A CA 1
ATOM 2459 C C . THR A 1 309 ? -34.430 13.774 29.609 1.00 79.88 309 THR A C 1
ATOM 2461 O O . THR A 1 309 ? -35.490 13.992 30.201 1.00 79.88 309 THR A O 1
ATOM 2464 N N . GLU A 1 310 ? -33.670 14.730 29.076 1.00 53.03 310 GLU A N 1
ATOM 2465 C CA . GLU A 1 310 ? -34.151 16.087 28.768 1.00 53.03 310 GLU A CA 1
ATOM 2466 C C . GLU A 1 310 ? -34.890 16.104 27.431 1.00 53.03 310 GLU A C 1
ATOM 2468 O O . GLU A 1 310 ? -34.485 15.331 26.529 1.00 53.03 310 GLU A O 1
#

Sequence (310 aa):
MKIKSIPYFFWALLCIIPALYPRPAHTYTAKIAVFNFNVLNLDARGYGATITNTLINFLQKTSSLDIFNRRELEAFLSLNDLQQNCNLSNVVTIGNRLGLDMIVAGTVKKNGPVIEIFCKVVKISEKFVIFHKKVRSFGDFALKEVIRRLSRDISKAIKLNIGRVKRPSPKKDILKPPVKIFAKPGSSKISLLWEDNPGPKSAGYKIFRSQSEEGPFVKIAQVTKNNYVDEGLEKTAAYYYRVKAFDTRGKESDFSKTIRAKTIVTPNPPIILSTQAHVKSIKITWAPNPIKSPDPTKLMGYKLYRAKTE

Mean predicted aligned error: 18.37 Å

Foldseek 3Di:
DDDDDDDDDDDDPPPPPPPPPPPPPPLAAFEEEEFQAAEPDPVCPPVSVVLSVLLLVLLVVQPNYDYDDPVVLVVVCVVVVHDDDDDLVSLLVSCVVVVGQKYKYWHWYDDPQKIKIWIWMAGNVVSDTLDIDIDIDRHDVCSSVRSNVVSVVVSVSVVVVRVPPPPPPVPPQQQAAWAPWDWDAEFFKIKIATHGDPGDDFQWKWKWKALDPVDDTDTDDIDRDRMDMGGRHHGQGKMKMWMWTAHPVRDIHDIYDIDIDTHYQDFDDWAWPDWDDDDVDIDTDTAGPPNDDPRVDDDPDDDDDDDDDD